Protein AF-0000000077819075 (afdb_homodimer)

InterPro domains:
  IPR006461 PLAC8 motif-containing protein [PF04749] (36-119)
  IPR006461 PLAC8 motif-containing protein [PTHR15907] (32-124)
  IPR006461 PLAC8 motif-containing protein [TIGR01571] (35-121)

Sequence (284 aa):
MSNLGGKSPASLLYFIPTRGVGTSTVTTVIRTGGDWTTGLFGICSDKSVCVCGALCSPCLECNLARNYGECLCFPLLPGSTLALRVGAREKYKIRGTLCEDWMAVHCCWPFAVCQVARELKRRATTQIYEINTAPTAKDTLVMSNLGGKSPASLLYFIPTRGVGTSTVTTVIRTGGDWTTGLFGICSDKSVCVCGALCSPCLECNLARNYGECLCFPLLPGSTLALRVGAREKYKIRGTLCEDWMAVHCCWPFAVCQVARELKRRATTQIYEINTAPTAKDTLV

Solvent-accessible surface area (backbone atoms only — not comparable to full-atom values): 16315 Å² total; per-residue (Å²): 134,83,77,77,73,75,82,73,68,44,48,37,44,50,66,74,86,67,78,75,72,88,63,72,72,74,61,56,55,48,78,28,39,48,64,69,88,55,53,60,81,44,47,74,78,40,58,67,53,36,53,45,31,72,76,36,40,70,58,45,42,23,52,41,32,40,75,73,72,43,56,59,67,48,62,78,41,89,55,33,66,44,35,51,48,38,30,53,33,32,62,36,40,32,66,83,51,72,66,58,46,49,48,38,44,73,74,38,41,63,35,38,52,38,35,50,45,52,45,54,55,52,52,56,51,54,50,52,51,50,58,65,62,61,61,70,76,61,66,72,78,102,133,83,78,76,72,75,81,72,69,46,51,37,46,51,65,73,85,68,78,76,72,89,62,72,71,74,62,58,56,48,78,29,39,48,64,71,89,55,54,61,82,46,47,75,77,41,58,68,53,35,53,44,32,72,76,36,40,71,58,45,43,22,52,38,31,41,75,73,72,45,55,58,66,48,62,78,41,89,55,33,65,46,35,50,49,40,32,51,32,32,62,37,40,33,66,83,52,72,66,57,46,50,48,39,43,74,76,37,41,64,37,37,50,39,33,49,43,52,45,54,53,51,53,55,52,54,50,53,51,51,60,64,61,60,61,71,75,61,68,71,77,104

Foldseek 3Di:
DDPPDDPDQDFDFDQDPPPDDPPLRLRLRQSAEEAQPDDLPNLVVPVVLNVCLVVPLLQLLLVLCVLLPHHSCQSVDPCSLLVSLVCLCVVRVHDDDSVVSVCCCPVPNSSSSSSSSVRSVVSVVVSVVSSVVSDDVPPVVD/DDPPDDPPQDFPFDQDPPPDDPPLRLRLRQSAEEAQPDDLPNLVVPVVLNVCLVVPLLQLLLVLCVLLPHHSCQSVDPCSLLVSLVCLCVVRVHDDDSVVSVCCCPVPNSSSSSSSSVRSVVSVVVSVVSSVVSPPPPPVVD

pLDDT: mean 75.52, std 25.72, range [24.62, 98.38]

Structure (mmCIF, N/CA/C/O backbone):
data_AF-0000000077819075-model_v1
#
loop_
_entity.id
_entity.type
_entity.pdbx_description
1 polymer 'PLAC8 like 1'
#
loop_
_atom_site.group_PDB
_atom_site.id
_atom_site.type_symbol
_atom_site.label_atom_id
_atom_site.label_alt_id
_atom_site.label_comp_id
_atom_site.label_asym_id
_atom_site.label_entity_id
_atom_site.label_seq_id
_atom_site.pdbx_PDB_ins_code
_atom_site.Cartn_x
_atom_site.Cartn_y
_atom_site.Cartn_z
_atom_site.occupancy
_atom_site.B_iso_or_equiv
_atom_site.auth_seq_id
_atom_site.auth_comp_id
_atom_site.auth_asym_id
_atom_site.auth_atom_id
_atom_site.pdbx_PDB_model_num
ATOM 1 N N . MET A 1 1 ? -15.336 2.045 35.094 1 24.62 1 MET A N 1
ATOM 2 C CA . MET A 1 1 ? -15.805 2.012 33.719 1 24.62 1 MET A CA 1
ATOM 3 C C . MET A 1 1 ? -14.93 2.881 32.812 1 24.62 1 MET A C 1
ATOM 5 O O . MET A 1 1 ? -14.961 4.109 32.906 1 24.62 1 MET A O 1
ATOM 9 N N . SER A 1 2 ? -13.648 2.412 32.531 1 29.67 2 SER A N 1
ATOM 10 C CA . SER A 1 2 ? -12.469 3.088 31.984 1 29.67 2 SER A CA 1
ATOM 11 C C . SER A 1 2 ? -12.727 3.645 30.594 1 29.67 2 SER A C 1
ATOM 13 O O . SER A 1 2 ? -13.273 2.947 29.734 1 29.67 2 SER A O 1
ATOM 15 N N . ASN A 1 3 ? -13.078 4.934 30.484 1 27.3 3 ASN A N 1
ATOM 16 C CA . ASN A 1 3 ? -13.258 5.809 29.328 1 27.3 3 ASN A CA 1
ATOM 17 C C . ASN A 1 3 ? -12.117 5.66 28.328 1 27.3 3 ASN A C 1
ATOM 19 O O . ASN A 1 3 ? -10.984 6.059 28.594 1 27.3 3 ASN A O 1
ATOM 23 N N . LEU A 1 4 ? -11.984 4.469 27.781 1 33.22 4 LEU A N 1
ATOM 24 C CA . LEU A 1 4 ? -11.008 4.234 26.719 1 33.22 4 LEU A CA 1
ATOM 25 C C . LEU A 1 4 ? -11.031 5.367 25.688 1 33.22 4 LEU A C 1
ATOM 27 O O . LEU A 1 4 ? -12.078 5.648 25.094 1 33.22 4 LEU A O 1
ATOM 31 N N . GLY A 1 5 ? -10.312 6.48 25.969 1 32.97 5 GLY A N 1
ATOM 32 C CA . GLY A 1 5 ? -10.031 7.715 25.25 1 32.97 5 GLY A CA 1
ATOM 33 C C . GLY A 1 5 ? -9.922 7.527 23.75 1 32.97 5 GLY A C 1
ATOM 34 O O . GLY A 1 5 ? -9.336 6.551 23.281 1 32.97 5 GLY A O 1
ATOM 35 N N . GLY A 1 6 ? -10.938 7.914 23.047 1 34.34 6 GLY A N 1
ATOM 36 C CA . GLY A 1 6 ? -11.07 8.023 21.609 1 34.34 6 GLY A CA 1
ATOM 37 C C . GLY A 1 6 ? -9.867 8.672 20.938 1 34.34 6 GLY A C 1
ATOM 38 O O . GLY A 1 6 ? -9.453 9.766 21.328 1 34.34 6 GLY A O 1
ATOM 39 N N . LYS A 1 7 ? -8.828 7.91 20.594 1 39.31 7 LYS A N 1
ATOM 40 C CA . LYS A 1 7 ? -7.703 8.43 19.828 1 39.31 7 LYS A CA 1
ATOM 41 C C . LYS A 1 7 ? -8.18 9.359 18.719 1 39.31 7 LYS A C 1
ATOM 43 O O . LYS A 1 7 ? -9.031 8.984 17.906 1 39.31 7 LYS A O 1
ATOM 48 N N . SER A 1 8 ? -8.172 10.68 18.922 1 35.78 8 SER A N 1
ATOM 49 C CA . SER A 1 8 ? -8.453 11.781 18 1 35.78 8 SER A CA 1
ATOM 50 C C . SER A 1 8 ? -7.691 11.609 16.688 1 35.78 8 SER A C 1
ATOM 52 O O . SER A 1 8 ? -6.555 11.141 16.688 1 35.78 8 SER A O 1
ATOM 54 N N . PRO A 1 9 ? -8.406 11.633 15.547 1 40.69 9 PRO A N 1
ATOM 55 C CA . PRO A 1 9 ? -7.84 11.57 14.195 1 40.69 9 PRO A CA 1
ATOM 56 C C . PRO A 1 9 ? -6.781 12.641 13.953 1 40.69 9 PRO A C 1
ATOM 58 O O . PRO A 1 9 ? -6.918 13.773 14.43 1 40.69 9 PRO A O 1
ATOM 61 N N . ALA A 1 10 ? -5.566 12.289 13.844 1 42 10 ALA A N 1
ATOM 62 C CA . ALA A 1 10 ? -4.512 13.234 13.477 1 42 10 ALA A CA 1
ATOM 63 C C . ALA A 1 10 ? -4.738 13.789 12.07 1 42 10 ALA A C 1
ATOM 65 O O . ALA A 1 10 ? -5.047 13.039 11.141 1 42 10 ALA A O 1
ATOM 66 N N . SER A 1 11 ? -5.199 15.125 11.914 1 41.44 11 SER A N 1
ATOM 67 C CA . SER A 1 11 ? -5.324 15.859 10.664 1 41.44 11 SER A CA 1
ATOM 68 C C . SER A 1 11 ? -3.955 16.156 10.055 1 41.44 11 SER A C 1
ATOM 70 O O . SER A 1 11 ? -3.051 16.625 10.742 1 41.44 11 SER A O 1
ATOM 72 N N . LEU A 1 12 ? -3.49 15.453 9.141 1 44.91 12 LEU A N 1
ATOM 73 C CA . LEU A 1 12 ? -2.273 15.773 8.398 1 44.91 12 LEU A CA 1
ATOM 74 C C . LEU A 1 12 ? -2.473 17 7.523 1 44.91 12 LEU A C 1
ATOM 76 O O . LEU A 1 12 ? -3.373 17.031 6.68 1 44.91 12 LEU A O 1
ATOM 80 N N . LEU A 1 13 ? -2.088 18.219 7.984 1 42.22 13 LEU A N 1
ATOM 81 C CA . LEU A 1 13 ? -2.162 19.469 7.238 1 42.22 13 LEU A CA 1
ATOM 82 C C . LEU A 1 13 ? -1.035 19.562 6.215 1 42.22 13 LEU A C 1
ATOM 84 O O . LEU A 1 13 ? 0.122 19.281 6.531 1 42.22 13 LEU A O 1
ATOM 88 N N . TYR A 1 14 ? -1.324 19.328 4.949 1 42.28 14 TYR A N 1
ATOM 89 C CA . TYR A 1 14 ? -0.372 19.578 3.875 1 42.28 14 TYR A CA 1
ATOM 90 C C . TYR A 1 14 ? -0.349 21.062 3.52 1 42.28 14 TYR A C 1
ATOM 92 O O . TYR A 1 14 ? -1.401 21.688 3.346 1 42.28 14 TYR A O 1
ATOM 100 N N . PHE A 1 15 ? 0.8 21.75 3.945 1 39.19 15 PHE A N 1
ATOM 101 C CA . PHE A 1 15 ? 0.989 23.156 3.617 1 39.19 15 PHE A CA 1
ATOM 102 C C . PHE A 1 15 ? 1.617 23.312 2.238 1 39.19 15 PHE A C 1
ATOM 104 O O . PHE A 1 15 ? 2.73 22.844 2 1 39.19 15 PHE A O 1
ATOM 111 N N . ILE A 1 16 ? 0.858 23.359 1.082 1 35.75 16 ILE A N 1
ATOM 112 C CA . ILE A 1 16 ? 1.429 23.766 -0.194 1 35.75 16 ILE A CA 1
ATOM 113 C C . ILE A 1 16 ? 1.504 25.297 -0.252 1 35.75 16 ILE A C 1
ATOM 115 O O . ILE A 1 16 ? 0.477 25.969 -0.209 1 35.75 16 ILE A O 1
ATOM 119 N N . PRO A 1 17 ? 2.691 25.859 -0.124 1 36.94 17 PRO A N 1
ATOM 120 C CA . PRO A 1 17 ? 2.805 27.312 -0.251 1 36.94 17 PRO A CA 1
ATOM 121 C C . PRO A 1 17 ? 2.365 27.828 -1.622 1 36.94 17 PRO A C 1
ATOM 123 O O . PRO A 1 17 ? 2.883 27.375 -2.648 1 36.94 17 PRO A O 1
ATOM 126 N N . THR A 1 18 ? 1.017 28.062 -1.888 1 36.22 18 THR A N 1
ATOM 127 C CA . THR A 1 18 ? 0.696 28.766 -3.119 1 36.22 18 THR A CA 1
ATOM 128 C C . THR A 1 18 ? 1.228 30.203 -3.07 1 36.22 18 THR A C 1
ATOM 130 O O . THR A 1 18 ? 1.075 30.891 -2.061 1 36.22 18 THR A O 1
ATOM 133 N N . ARG A 1 19 ? 2.137 30.547 -3.869 1 35.03 19 ARG A N 1
ATOM 134 C CA . ARG A 1 19 ? 2.748 31.859 -3.965 1 35.03 19 ARG A CA 1
ATOM 135 C C . ARG A 1 19 ? 1.689 32.969 -3.926 1 35.03 19 ARG A C 1
ATOM 137 O O . ARG A 1 19 ? 1.955 34.062 -3.461 1 35.03 19 ARG A O 1
ATOM 144 N N . GLY A 1 20 ? 0.92 33.219 -5.168 1 36.5 20 GLY A N 1
ATOM 145 C CA . GLY A 1 20 ? 0.399 34.531 -5.496 1 36.5 20 GLY A CA 1
ATOM 146 C C . GLY A 1 20 ? -0.446 35.125 -4.387 1 36.5 20 GLY A C 1
ATOM 147 O O . GLY A 1 20 ? -0.473 34.625 -3.27 1 36.5 20 GLY A O 1
ATOM 148 N N . VAL A 1 21 ? -1.732 35.844 -4.832 1 38.56 21 VAL A N 1
ATOM 149 C CA . VAL A 1 21 ? -2.73 36.75 -4.258 1 38.56 21 VAL A CA 1
ATOM 150 C C . VAL A 1 21 ? -3.275 36.156 -2.963 1 38.56 21 VAL A C 1
ATOM 152 O O . VAL A 1 21 ? -3.031 34.969 -2.66 1 38.56 21 VAL A O 1
ATOM 155 N N . GLY A 1 22 ? -4.645 36.5 -2.568 1 35.47 22 GLY A N 1
ATOM 156 C CA . GLY A 1 22 ? -5.41 36.094 -1.396 1 35.47 22 GLY A CA 1
ATOM 157 C C . GLY A 1 22 ? -5.285 34.625 -1.069 1 35.47 22 GLY A C 1
ATOM 158 O O . GLY A 1 22 ? -5.719 33.781 -1.848 1 35.47 22 GLY A O 1
ATOM 159 N N . THR A 1 23 ? -4.121 34.219 -0.661 1 37.84 23 THR A N 1
ATOM 160 C CA . THR A 1 23 ? -3.611 32.875 -0.421 1 37.84 23 THR A CA 1
ATOM 161 C C . THR A 1 23 ? -4.668 32 0.258 1 37.84 23 THR A C 1
ATOM 163 O O . THR A 1 23 ? -4.891 32.125 1.466 1 37.84 23 THR A O 1
ATOM 166 N N . SER A 1 24 ? -5.973 32 -0.322 1 38.66 24 SER A N 1
ATOM 167 C CA . SER A 1 24 ? -6.891 31.062 0.295 1 38.66 24 SER A CA 1
ATOM 168 C C . SER A 1 24 ? -6.242 29.688 0.454 1 38.66 24 SER A C 1
ATOM 170 O O . SER A 1 24 ? -5.852 29.062 -0.533 1 38.66 24 SER A O 1
ATOM 172 N N . THR A 1 25 ? -5.359 29.562 1.426 1 38.31 25 THR A N 1
ATOM 173 C CA . THR A 1 25 ? -4.742 28.281 1.798 1 38.31 25 THR A CA 1
ATOM 174 C C . THR A 1 25 ? -5.777 27.172 1.836 1 38.31 25 THR A C 1
ATOM 176 O O . THR A 1 25 ? -6.781 27.266 2.547 1 38.31 25 THR A O 1
ATOM 179 N N . VAL A 1 26 ? -6.152 26.719 0.625 1 39.53 26 VAL A N 1
ATOM 180 C CA . VAL A 1 26 ? -6.984 25.531 0.633 1 39.53 26 VAL A CA 1
ATOM 181 C C . VAL A 1 26 ? -6.324 24.438 1.484 1 39.53 26 VAL A C 1
ATOM 183 O O . VAL A 1 26 ? -5.203 24.016 1.195 1 39.53 26 VAL A O 1
ATOM 186 N N . THR A 1 27 ? -6.418 24.594 2.842 1 42.09 27 THR A N 1
ATOM 187 C CA . THR A 1 27 ? -5.977 23.562 3.775 1 42.09 27 THR A CA 1
ATOM 188 C C . THR A 1 27 ? -6.738 22.266 3.549 1 42.09 27 THR A C 1
ATOM 190 O O . THR A 1 27 ? -7.953 22.203 3.74 1 42.09 27 THR A O 1
ATOM 193 N N . THR A 1 28 ? -6.34 21.625 2.457 1 43.66 28 THR A N 1
ATOM 194 C CA . THR A 1 28 ? -6.945 20.297 2.316 1 43.66 28 THR A CA 1
ATOM 195 C C . THR A 1 28 ? -6.539 19.391 3.473 1 43.66 28 THR A C 1
ATOM 197 O O . THR A 1 28 ? -5.355 19.109 3.658 1 43.66 28 THR A O 1
ATOM 200 N N . VAL A 1 29 ? -7.328 19.453 4.629 1 45.47 29 VAL A N 1
ATOM 201 C CA . VAL A 1 29 ? -7.109 18.531 5.734 1 45.47 29 VAL A CA 1
ATOM 202 C C . VAL A 1 29 ? -7.504 17.109 5.32 1 45.47 29 VAL A C 1
ATOM 204 O O . VAL A 1 29 ? -8.641 16.875 4.918 1 45.47 29 VAL A O 1
ATOM 207 N N . ILE A 1 30 ? -6.574 16.391 4.727 1 49.78 30 ILE A N 1
ATOM 208 C CA . ILE A 1 30 ? -6.922 14.984 4.547 1 49.78 30 ILE A CA 1
ATOM 209 C C . ILE A 1 30 ? -6.984 14.289 5.906 1 49.78 30 ILE A C 1
ATOM 211 O O . ILE A 1 30 ? -6.027 14.328 6.676 1 49.78 30 ILE A O 1
ATOM 215 N N . ARG A 1 31 ? -8.273 14.195 6.316 1 49.88 31 ARG A N 1
ATOM 216 C CA . ARG A 1 31 ? -8.422 13.406 7.539 1 49.88 31 ARG A CA 1
ATOM 217 C C . ARG A 1 31 ? -7.766 12.039 7.387 1 49.88 31 ARG A C 1
ATOM 219 O O . ARG A 1 31 ? -8.164 11.242 6.535 1 49.88 31 ARG A O 1
ATOM 226 N N . THR A 1 32 ? -6.48 11.898 7.582 1 62.78 32 THR A N 1
ATOM 227 C CA . THR A 1 32 ? -5.746 10.633 7.57 1 62.78 32 THR A CA 1
ATOM 228 C C . THR A 1 32 ? -5.664 10.039 8.969 1 62.78 32 THR A C 1
ATOM 230 O O . THR A 1 32 ? -5.809 10.758 9.969 1 62.78 32 THR A O 1
ATOM 233 N N . GLY A 1 33 ? -5.883 8.75 8.891 1 69.44 33 GLY A N 1
ATOM 234 C CA . GLY A 1 33 ? -5.668 8.055 10.148 1 69.44 33 GLY A CA 1
ATOM 235 C C . GLY A 1 33 ? -6.934 7.438 10.711 1 69.44 33 GLY A C 1
ATOM 236 O O . GLY A 1 33 ? -7.996 7.508 10.086 1 69.44 33 GLY A O 1
ATOM 237 N N . GLY A 1 34 ? -6.812 6.688 11.672 1 82 34 GLY A N 1
ATOM 238 C CA . GLY A 1 34 ? -7.883 5.965 12.336 1 82 34 GLY A CA 1
ATOM 239 C C . GLY A 1 34 ? -8.078 4.562 11.797 1 82 34 GLY A C 1
ATOM 240 O O . GLY A 1 34 ? -7.125 3.93 11.336 1 82 34 GLY A O 1
ATOM 241 N N . ASP A 1 35 ? -9.406 4.133 12.031 1 90.44 35 ASP A N 1
ATOM 242 C CA . ASP A 1 35 ? -9.766 2.783 11.602 1 90.44 35 ASP A CA 1
ATOM 243 C C . ASP A 1 35 ? -10.586 2.812 10.312 1 90.44 35 ASP A C 1
ATOM 245 O O . ASP A 1 35 ? -10.922 3.887 9.812 1 90.44 35 ASP A O 1
ATOM 249 N N . TRP A 1 36 ? -10.695 1.668 9.68 1 92.31 36 TRP A N 1
ATOM 250 C CA . TRP A 1 36 ? -11.648 1.548 8.578 1 92.31 36 TRP A CA 1
ATOM 251 C C . TRP A 1 36 ? -13.008 2.129 8.961 1 92.31 36 TRP A C 1
ATOM 253 O O . TRP A 1 36 ? -13.477 1.928 10.086 1 92.31 36 TRP A O 1
ATOM 263 N N . THR A 1 37 ? -13.641 2.875 8.109 1 88.25 37 THR A N 1
ATOM 264 C CA . THR A 1 37 ? -14.961 3.443 8.391 1 88.25 37 THR A CA 1
ATOM 265 C C . THR A 1 37 ? -15.984 2.338 8.609 1 88.25 37 THR A C 1
ATOM 267 O O . THR A 1 37 ? -16.922 2.506 9.398 1 88.25 37 THR A O 1
ATOM 270 N N . THR A 1 38 ? -15.836 1.299 7.863 1 89.56 38 THR A N 1
ATOM 271 C CA . THR A 1 38 ? -16.719 0.145 8.016 1 89.56 38 THR A CA 1
ATOM 272 C C . THR A 1 38 ? -15.906 -1.145 8.109 1 89.56 38 THR A C 1
ATOM 274 O O . THR A 1 38 ? -14.812 -1.24 7.543 1 89.56 38 THR A O 1
ATOM 277 N N . GLY A 1 39 ? -16.531 -2.082 8.844 1 89.5 39 GLY A N 1
ATOM 278 C CA . GLY A 1 39 ? -15.883 -3.381 8.922 1 89.5 39 GLY A CA 1
ATOM 279 C C . GLY A 1 39 ? -16.016 -4.199 7.656 1 89.5 39 GLY A C 1
ATOM 280 O O . GLY A 1 39 ? -16.688 -3.77 6.707 1 89.5 39 GLY A O 1
ATOM 281 N N . LEU A 1 40 ? -15.375 -5.391 7.586 1 89.81 40 LEU A N 1
ATOM 282 C CA . LEU A 1 40 ? -15.406 -6.293 6.441 1 89.81 40 LEU A CA 1
ATOM 283 C C . LEU A 1 40 ? -16.828 -6.766 6.16 1 89.81 40 LEU A C 1
ATOM 285 O O . LEU A 1 40 ? -17.219 -6.914 5 1 89.81 40 LEU A O 1
ATOM 289 N N . PHE A 1 41 ? -17.562 -6.879 7.234 1 88.25 41 PHE A N 1
ATOM 290 C CA . PHE A 1 41 ? -18.891 -7.465 7.086 1 88.25 41 PHE A CA 1
ATOM 291 C C . PHE A 1 41 ? -19.969 -6.395 7.188 1 88.25 41 PHE A C 1
ATOM 293 O O . PHE A 1 41 ? -21.141 -6.711 7.336 1 88.25 41 PHE A O 1
ATOM 300 N N . GLY A 1 42 ? -19.594 -5.148 7.176 1 87.56 42 GLY A N 1
ATOM 301 C CA . GLY A 1 42 ? -20.531 -4.043 7.141 1 87.56 42 GLY A CA 1
ATOM 302 C C . GLY A 1 42 ? -21.062 -3.742 5.746 1 87.56 42 GLY A C 1
ATOM 303 O O . GLY A 1 42 ? -21.109 -2.58 5.344 1 87.56 42 GLY A O 1
ATOM 304 N N . ILE A 1 43 ? -21.375 -4.738 4.918 1 81.38 43 ILE A N 1
ATOM 305 C CA . ILE A 1 43 ? -21.641 -4.641 3.484 1 81.38 43 ILE A CA 1
ATOM 306 C C . ILE A 1 43 ? -22.875 -3.787 3.242 1 81.38 43 ILE A C 1
ATOM 308 O O . ILE A 1 43 ? -22.969 -3.074 2.24 1 81.38 43 ILE A O 1
ATOM 312 N N . CYS A 1 44 ? -23.703 -3.707 4.18 1 84.19 44 CYS A N 1
ATOM 313 C CA . CYS A 1 44 ? -24.969 -3.01 3.963 1 84.19 44 CYS A CA 1
ATOM 314 C C . CYS A 1 44 ? -24.844 -1.532 4.312 1 84.19 44 CYS A C 1
ATOM 316 O O . CYS A 1 44 ? -25.797 -0.772 4.176 1 84.19 44 CYS A O 1
ATOM 318 N N . SER A 1 45 ? -23.719 -1.172 4.746 1 89.44 45 SER A N 1
ATOM 319 C CA . SER A 1 45 ? -23.516 0.234 5.086 1 89.44 45 SER A CA 1
ATOM 320 C C . SER A 1 45 ? -23.578 1.117 3.844 1 89.44 45 SER A C 1
ATOM 322 O O . SER A 1 45 ? -23.828 2.32 3.945 1 89.44 45 SER A O 1
ATOM 324 N N . ASP A 1 46 ? -23.266 0.599 2.762 1 91.75 46 ASP A N 1
ATOM 325 C CA . ASP A 1 46 ? -23.391 1.23 1.452 1 91.75 46 ASP A CA 1
ATOM 326 C C . ASP A 1 46 ? -24.109 0.305 0.469 1 91.75 46 ASP A C 1
ATOM 328 O O . ASP A 1 46 ? -23.484 -0.593 -0.106 1 91.75 46 ASP A O 1
ATOM 332 N N . LYS A 1 47 ? -25.312 0.603 0.252 1 92.06 47 LYS A N 1
ATOM 333 C CA . LYS A 1 47 ? -26.172 -0.307 -0.5 1 92.06 47 LYS A CA 1
ATOM 334 C C . LYS A 1 47 ? -25.703 -0.429 -1.948 1 92.06 47 LYS A C 1
ATOM 336 O O . LYS A 1 47 ? -25.766 -1.511 -2.537 1 92.06 47 LYS A O 1
ATOM 341 N N . SER A 1 48 ? -25.297 0.628 -2.506 1 92.12 48 SER A N 1
ATOM 342 C CA . SER A 1 48 ? -24.844 0.597 -3.895 1 92.12 48 SER A CA 1
ATOM 343 C C . SER A 1 48 ? -23.625 -0.298 -4.062 1 92.12 48 SER A C 1
ATOM 345 O O . SER A 1 48 ? -23.578 -1.131 -4.969 1 92.12 48 SER A O 1
ATOM 347 N N . VAL A 1 49 ? -22.688 -0.149 -3.125 1 93.25 49 VAL A N 1
ATOM 348 C CA . VAL A 1 49 ? -21.469 -0.953 -3.186 1 93.25 49 VAL A CA 1
ATOM 349 C C . VAL A 1 49 ? -21.812 -2.42 -2.926 1 93.25 49 VAL A C 1
ATOM 351 O O . VAL A 1 49 ? -21.25 -3.314 -3.564 1 93.25 49 VAL A O 1
ATOM 354 N N . CYS A 1 50 ? -22.719 -2.67 -2.006 1 92.12 50 CYS A N 1
ATOM 355 C CA . CYS A 1 50 ? -23.125 -4.031 -1.663 1 92.12 50 CYS A CA 1
ATOM 356 C C . CYS A 1 50 ? -23.766 -4.727 -2.859 1 92.12 50 CYS A C 1
ATOM 358 O O . CYS A 1 50 ? -23.438 -5.879 -3.156 1 92.12 50 CYS A O 1
ATOM 360 N N . VAL A 1 51 ? -24.656 -4.031 -3.502 1 94.31 51 VAL A N 1
ATOM 361 C CA . VAL A 1 51 ? -25.375 -4.613 -4.637 1 94.31 51 VAL A CA 1
ATOM 362 C C . VAL A 1 51 ? -24.391 -4.891 -5.773 1 94.31 51 VAL A C 1
ATOM 364 O O . VAL A 1 51 ? -24.391 -5.977 -6.355 1 94.31 51 VAL A O 1
ATOM 367 N N . CYS A 1 52 ? -23.578 -3.885 -6.039 1 93.5 52 CYS A N 1
ATOM 368 C CA . CYS A 1 52 ? -22.594 -4.074 -7.105 1 93.5 52 CYS A CA 1
ATOM 369 C C . CYS A 1 52 ? -21.641 -5.219 -6.773 1 93.5 52 CYS A C 1
ATOM 371 O O . CYS A 1 52 ? -21.328 -6.039 -7.633 1 93.5 52 CYS A O 1
ATOM 373 N N . GLY A 1 53 ? -21.203 -5.289 -5.539 1 94.62 53 GLY A N 1
ATOM 374 C CA . GLY A 1 53 ? -20.281 -6.34 -5.109 1 94.62 53 GLY A CA 1
ATOM 375 C C . GLY A 1 53 ? -20.922 -7.719 -5.109 1 94.62 53 GLY A C 1
ATOM 376 O O . GLY A 1 53 ? -20.281 -8.711 -5.449 1 94.62 53 GLY A O 1
ATOM 377 N N . ALA A 1 54 ? -22.172 -7.793 -4.781 1 94.38 54 ALA A N 1
ATOM 378 C CA . ALA A 1 54 ? -22.875 -9.07 -4.746 1 94.38 54 ALA A CA 1
ATOM 379 C C . ALA A 1 54 ? -23.109 -9.609 -6.156 1 94.38 54 ALA A C 1
ATOM 381 O O . ALA A 1 54 ? -23.047 -10.82 -6.387 1 94.38 54 ALA A O 1
ATOM 382 N N . LEU A 1 55 ? -23.359 -8.75 -7.02 1 95 55 LEU A N 1
ATOM 383 C CA . LEU A 1 55 ? -23.672 -9.148 -8.383 1 95 55 LEU A CA 1
ATOM 384 C C . LEU A 1 55 ? -22.406 -9.477 -9.164 1 95 55 LEU A C 1
ATOM 386 O O . LEU A 1 55 ? -22.375 -10.43 -9.945 1 95 55 LEU A O 1
ATOM 390 N N . CYS A 1 56 ? -21.312 -8.562 -8.938 1 95.94 56 CYS A N 1
ATOM 391 C CA . CYS A 1 56 ? -20.094 -8.75 -9.711 1 95.94 56 CYS A CA 1
ATOM 392 C C . CYS A 1 56 ? -18.891 -8.125 -8.992 1 95.94 56 CYS A C 1
ATOM 394 O O . CYS A 1 56 ? -18.469 -7.023 -9.336 1 95.94 56 CYS A O 1
ATOM 396 N N . SER A 1 57 ? -18.25 -8.898 -8.203 1 94.88 57 SER A N 1
ATOM 397 C CA . SER A 1 57 ? -17.109 -8.414 -7.422 1 94.88 57 SER A CA 1
ATOM 398 C C . SER A 1 57 ? -15.938 -8.039 -8.32 1 94.88 57 SER A C 1
ATOM 400 O O . SER A 1 57 ? -15.266 -7.031 -8.086 1 94.88 57 SER A O 1
ATOM 402 N N . PRO A 1 58 ? -15.727 -8.844 -9.406 1 95.75 58 PRO A N 1
ATOM 403 C CA . PRO A 1 58 ? -14.617 -8.453 -10.281 1 95.75 58 PRO A CA 1
ATOM 404 C C . PRO A 1 58 ? -14.859 -7.109 -10.969 1 95.75 58 PRO A C 1
ATOM 406 O O . PRO A 1 58 ? -13.914 -6.328 -11.148 1 95.75 58 PRO A O 1
ATOM 409 N N . CYS A 1 59 ? -16.047 -6.844 -11.281 1 95.31 59 CYS A N 1
ATOM 410 C CA . CYS A 1 59 ? -16.359 -5.551 -11.883 1 95.31 59 CYS A CA 1
ATOM 411 C C . CYS A 1 59 ? -16.203 -4.43 -10.859 1 95.31 59 CYS A C 1
ATOM 413 O O . CYS A 1 59 ? -15.703 -3.352 -11.195 1 95.31 59 CYS A O 1
ATOM 415 N N . LEU A 1 60 ? -16.641 -4.625 -9.742 1 96.12 60 LEU A N 1
ATOM 416 C CA . LEU A 1 60 ? -16.469 -3.635 -8.688 1 96.12 60 LEU A CA 1
ATOM 417 C C . LEU A 1 60 ? -14.984 -3.34 -8.461 1 96.12 60 LEU A C 1
ATOM 419 O O . LEU A 1 60 ? -14.602 -2.186 -8.258 1 96.12 60 LEU A O 1
ATOM 423 N N . GLU A 1 61 ? -14.195 -4.363 -8.523 1 97.25 61 GLU A N 1
ATOM 424 C CA . GLU A 1 61 ? -12.758 -4.199 -8.32 1 97.25 61 GLU A CA 1
ATOM 425 C C . GLU A 1 61 ? -12.141 -3.336 -9.414 1 97.25 61 GLU A C 1
ATOM 427 O O . GLU A 1 61 ? -11.227 -2.553 -9.156 1 97.25 61 GLU A O 1
ATOM 432 N N . CYS A 1 62 ? -12.609 -3.574 -10.617 1 97.19 62 CYS A N 1
ATOM 433 C CA . CYS A 1 62 ? -12.133 -2.732 -11.711 1 97.19 62 CYS A CA 1
ATOM 434 C C . CYS A 1 62 ? -12.492 -1.271 -11.469 1 97.19 62 CYS A C 1
ATOM 436 O O . CYS A 1 62 ? -11.672 -0.381 -11.695 1 97.19 62 CYS A O 1
ATOM 438 N N . ASN A 1 63 ? -13.656 -1.008 -11.086 1 95.25 63 ASN A N 1
ATOM 439 C CA . ASN A 1 63 ? -14.07 0.347 -10.734 1 95.25 63 ASN A CA 1
ATOM 440 C C . ASN A 1 63 ? -13.25 0.897 -9.57 1 95.25 63 ASN A C 1
ATOM 442 O O . ASN A 1 63 ? -12.906 2.08 -9.547 1 95.25 63 ASN A O 1
ATOM 446 N N . LEU A 1 64 ? -12.953 0.096 -8.617 1 95.5 64 LEU A N 1
ATOM 447 C CA . LEU A 1 64 ? -12.125 0.431 -7.469 1 95.5 64 LEU A CA 1
ATOM 448 C C . LEU A 1 64 ? -10.734 0.884 -7.91 1 95.5 64 LEU A C 1
ATOM 450 O O . LEU A 1 64 ? -10.211 1.877 -7.402 1 95.5 64 LEU A O 1
ATOM 454 N N . ALA A 1 65 ? -10.18 0.105 -8.836 1 97.12 65 ALA A N 1
ATOM 455 C CA . ALA A 1 65 ? -8.859 0.45 -9.359 1 97.12 65 ALA A CA 1
ATOM 456 C C . ALA A 1 65 ? -8.875 1.823 -10.023 1 97.12 65 ALA A C 1
ATOM 458 O O . ALA A 1 65 ? -7.969 2.631 -9.812 1 97.12 65 ALA A O 1
ATOM 459 N N . ARG A 1 66 ? -9.922 2.043 -10.766 1 95.12 66 ARG A N 1
ATOM 460 C CA . ARG A 1 66 ? -10.078 3.338 -11.422 1 95.12 66 ARG A CA 1
ATOM 461 C C . ARG A 1 66 ? -10.203 4.461 -10.398 1 95.12 66 ARG A C 1
ATOM 463 O O . ARG A 1 66 ? -9.547 5.5 -10.523 1 95.12 66 ARG A O 1
ATOM 470 N N . ASN A 1 67 ? -11.023 4.297 -9.398 1 93.69 67 ASN A N 1
ATOM 471 C CA . ASN A 1 67 ? -11.219 5.289 -8.352 1 93.69 67 ASN A CA 1
ATOM 472 C C . ASN A 1 67 ? -9.922 5.535 -7.574 1 93.69 67 ASN A C 1
ATOM 474 O O . ASN A 1 67 ? -9.695 6.641 -7.078 1 93.69 67 ASN A O 1
ATOM 478 N N . TYR A 1 68 ? -9.078 4.512 -7.445 1 94.88 68 TYR A N 1
ATOM 479 C CA . TYR A 1 68 ? -7.797 4.641 -6.766 1 94.88 68 TYR A CA 1
ATOM 480 C C . TYR A 1 68 ? -6.809 5.441 -7.605 1 94.88 68 TYR A C 1
ATOM 482 O O . TYR A 1 68 ? -5.836 5.988 -7.082 1 94.88 68 TYR A O 1
ATOM 490 N N . GLY A 1 69 ? -7.059 5.52 -8.891 1 94.5 69 GLY A N 1
ATOM 491 C CA . GLY A 1 69 ? -6.164 6.234 -9.789 1 94.5 69 GLY A CA 1
ATOM 492 C C . GLY A 1 69 ? -5.332 5.312 -10.656 1 94.5 69 GLY A C 1
ATOM 493 O O . GLY A 1 69 ? -4.316 5.727 -11.219 1 94.5 69 GLY A O 1
ATOM 494 N N . GLU A 1 70 ? -5.742 4.035 -10.742 1 96.19 70 GLU A N 1
ATOM 495 C CA . GLU A 1 70 ? -5.031 3.051 -11.547 1 96.19 70 GLU A CA 1
ATOM 496 C C . GLU A 1 70 ? -5.828 2.674 -12.789 1 96.19 70 GLU A C 1
ATOM 498 O O . GLU A 1 70 ? -6.984 3.082 -12.945 1 96.19 70 GLU A O 1
ATOM 503 N N . CYS A 1 71 ? -5.141 1.961 -13.664 1 93.94 71 CYS A N 1
ATOM 504 C CA . CYS A 1 71 ? -5.824 1.515 -14.875 1 93.94 71 CYS A CA 1
ATOM 505 C C . CYS A 1 71 ? -6.906 0.493 -14.539 1 93.94 71 CYS A C 1
ATOM 507 O O . CYS A 1 71 ? -6.754 -0.304 -13.617 1 93.94 71 CYS A O 1
ATOM 509 N N . LEU A 1 72 ? -7.957 0.443 -15.43 1 94.31 72 LEU A N 1
ATOM 510 C CA . LEU A 1 72 ? -9.102 -0.445 -15.258 1 94.31 72 LEU A CA 1
ATOM 511 C C . LEU A 1 72 ? -8.672 -1.906 -15.336 1 94.31 72 LEU A C 1
ATOM 513 O O . LEU A 1 72 ? -9.273 -2.771 -14.695 1 94.31 72 LEU A O 1
ATOM 517 N N . CYS A 1 73 ? -7.578 -2.18 -15.969 1 95.62 73 CYS A N 1
ATOM 518 C CA . CYS A 1 73 ? -7.137 -3.551 -16.203 1 95.62 73 CYS A CA 1
ATOM 519 C C . CYS A 1 73 ? -6.184 -4.012 -15.102 1 95.62 73 CYS A C 1
ATOM 521 O O . CYS A 1 73 ? -5.781 -5.176 -15.07 1 95.62 73 CYS A O 1
ATOM 523 N N . PHE A 1 74 ? -5.922 -3.139 -14.117 1 97.5 74 PHE A N 1
ATOM 524 C CA . PHE A 1 74 ? -4.961 -3.471 -13.07 1 97.5 74 PHE A CA 1
ATOM 525 C C . PHE A 1 74 ? -5.398 -4.711 -12.305 1 97.5 74 PHE A C 1
ATOM 527 O O . PHE A 1 74 ? -4.59 -5.602 -12.039 1 97.5 74 PHE A O 1
ATOM 534 N N . PRO A 1 75 ? -6.703 -4.875 -12.055 1 97.56 75 PRO A N 1
ATOM 535 C CA . PRO A 1 75 ? -7.137 -6.004 -11.234 1 97.56 75 PRO A CA 1
ATOM 536 C C . PRO A 1 75 ? -6.969 -7.352 -11.93 1 97.56 75 PRO A C 1
ATOM 538 O O . PRO A 1 75 ? -7.117 -8.398 -11.305 1 97.56 75 PRO A O 1
ATOM 541 N N . LEU A 1 76 ? -6.594 -7.359 -13.188 1 95.94 76 LEU A N 1
ATOM 542 C CA . LEU A 1 76 ? -6.352 -8.602 -13.914 1 95.94 76 LEU A CA 1
ATOM 543 C C . LEU A 1 76 ? -4.965 -9.148 -13.602 1 95.94 76 LEU A C 1
ATOM 545 O O . LEU A 1 76 ? -4.656 -10.297 -13.93 1 95.94 76 LEU A O 1
ATOM 549 N N . LEU A 1 77 ? -4.121 -8.438 -12.883 1 96.38 77 LEU A N 1
ATOM 550 C CA . LEU A 1 77 ? -2.781 -8.875 -12.508 1 96.38 77 LEU A CA 1
ATOM 551 C C . LEU A 1 77 ? -2.803 -9.594 -11.156 1 96.38 77 LEU A C 1
ATOM 553 O O . LEU A 1 77 ? -3.535 -9.195 -10.25 1 96.38 77 LEU A O 1
ATOM 557 N N . PRO A 1 78 ? -1.969 -10.586 -11.031 1 96 78 PRO A N 1
ATOM 558 C CA . PRO A 1 78 ? -1.938 -11.312 -9.758 1 96 78 PRO A CA 1
ATOM 559 C C . PRO A 1 78 ? -1.504 -10.43 -8.586 1 96 78 PRO A C 1
ATOM 561 O O . PRO A 1 78 ? -0.554 -9.648 -8.719 1 96 78 PRO A O 1
ATOM 564 N N . GLY A 1 79 ? -2.209 -10.492 -7.477 1 96.75 79 GLY A N 1
ATOM 565 C CA . GLY A 1 79 ? -1.847 -9.75 -6.277 1 96.75 79 GLY A CA 1
ATOM 566 C C . GLY A 1 79 ? -2.334 -8.32 -6.289 1 96.75 79 GLY A C 1
ATOM 567 O O . GLY A 1 79 ? -2.068 -7.559 -5.352 1 96.75 79 GLY A O 1
ATOM 568 N N . SER A 1 80 ? -3.08 -7.898 -7.301 1 96.88 80 SER A N 1
ATOM 569 C CA . SER A 1 80 ? -3.51 -6.516 -7.457 1 96.88 80 SER A CA 1
ATOM 570 C C . SER A 1 80 ? -4.473 -6.105 -6.352 1 96.88 80 SER A C 1
ATOM 572 O O . SER A 1 80 ? -4.441 -4.965 -5.883 1 96.88 80 SER A O 1
ATOM 574 N N . THR A 1 81 ? -5.34 -7.062 -5.941 1 97.69 81 THR A N 1
ATOM 575 C CA . THR A 1 81 ? -6.293 -6.738 -4.887 1 97.69 81 THR A CA 1
ATOM 576 C C . THR A 1 81 ? -5.566 -6.379 -3.594 1 97.69 81 THR A C 1
ATOM 578 O O . THR A 1 81 ? -5.914 -5.398 -2.932 1 97.69 81 THR A O 1
ATOM 581 N N . LEU A 1 82 ? -4.574 -7.184 -3.266 1 98.38 82 LEU A N 1
ATOM 582 C CA . LEU A 1 82 ? -3.783 -6.926 -2.066 1 98.38 82 LEU A CA 1
ATOM 583 C C . LEU A 1 82 ? -3.07 -5.582 -2.166 1 98.38 82 LEU A C 1
ATOM 585 O O . LEU A 1 82 ? -3.033 -4.82 -1.195 1 98.38 82 LEU A O 1
ATOM 589 N N . ALA A 1 83 ? -2.557 -5.293 -3.354 1 98.31 83 ALA A N 1
ATOM 590 C CA . ALA A 1 83 ? -1.888 -4.016 -3.578 1 98.31 83 ALA A CA 1
ATOM 591 C C . ALA A 1 83 ? -2.852 -2.85 -3.381 1 98.31 83 ALA A C 1
ATOM 593 O O . ALA A 1 83 ? -2.5 -1.842 -2.762 1 98.31 83 ALA A O 1
ATOM 594 N N . LEU A 1 84 ? -4.027 -2.986 -3.889 1 97.88 84 LEU A N 1
ATOM 595 C CA . LEU A 1 84 ? -5.031 -1.937 -3.771 1 97.88 84 LEU A CA 1
ATOM 596 C C . LEU A 1 84 ? -5.43 -1.727 -2.316 1 97.88 84 LEU A C 1
ATOM 598 O O . LEU A 1 84 ? -5.574 -0.587 -1.865 1 97.88 84 LEU A O 1
ATOM 602 N N . ARG A 1 85 ? -5.598 -2.789 -1.562 1 98.25 85 ARG A N 1
ATOM 603 C CA . ARG A 1 85 ? -6.012 -2.689 -0.166 1 98.25 85 ARG A CA 1
ATOM 604 C C . ARG A 1 85 ? -4.914 -2.064 0.688 1 98.25 85 ARG A C 1
ATOM 606 O O . ARG A 1 85 ? -5.176 -1.152 1.474 1 98.25 85 ARG A O 1
ATOM 613 N N . VAL A 1 86 ? -3.74 -2.561 0.543 1 98 86 VAL A N 1
ATOM 614 C CA . VAL A 1 86 ? -2.605 -2.016 1.283 1 98 86 VAL A CA 1
ATOM 615 C C . VAL A 1 86 ? -2.402 -0.55 0.91 1 98 86 VAL A C 1
ATOM 617 O O . VAL A 1 86 ? -2.168 0.292 1.781 1 98 86 VAL A O 1
ATOM 620 N N . GLY A 1 87 ? -2.498 -0.317 -0.444 1 96.88 87 GLY A N 1
ATOM 621 C CA . GLY A 1 87 ? -2.357 1.052 -0.913 1 96.88 87 GLY A CA 1
ATOM 622 C C . GLY A 1 87 ? -3.371 2 -0.299 1 96.88 87 GLY A C 1
ATOM 623 O O . GLY A 1 87 ? -3.014 3.086 0.16 1 96.88 87 GLY A O 1
ATOM 624 N N . ALA A 1 88 ? -4.559 1.644 -0.274 1 95.88 88 ALA A N 1
ATOM 625 C CA . ALA A 1 88 ? -5.621 2.477 0.285 1 95.88 88 ALA A CA 1
ATOM 626 C C . ALA A 1 88 ? -5.438 2.668 1.787 1 95.88 88 ALA A C 1
ATOM 628 O O . ALA A 1 88 ? -5.609 3.773 2.305 1 95.88 88 ALA A O 1
ATOM 629 N N . ARG A 1 89 ? -5.082 1.601 2.484 1 95.62 89 ARG A N 1
ATOM 630 C CA . ARG A 1 89 ? -4.902 1.661 3.93 1 95.62 89 ARG A CA 1
ATOM 631 C C . ARG A 1 89 ? -3.785 2.631 4.301 1 95.62 89 ARG A C 1
ATOM 633 O O . ARG A 1 89 ? -3.947 3.457 5.203 1 95.62 89 ARG A O 1
ATOM 640 N N . GLU A 1 90 ? -2.693 2.555 3.635 1 93.56 90 GLU A N 1
ATOM 641 C CA . GLU A 1 90 ? -1.565 3.43 3.936 1 93.56 90 GLU A CA 1
ATOM 642 C C . GLU A 1 90 ? -1.806 4.84 3.406 1 93.56 90 GLU A C 1
ATOM 644 O O . GLU A 1 90 ? -1.39 5.82 4.027 1 93.56 90 GLU A O 1
ATOM 649 N N . LYS A 1 91 ? -2.469 4.887 2.236 1 89.69 91 LYS A N 1
ATOM 650 C CA . LYS A 1 91 ? -2.783 6.188 1.648 1 89.69 91 LYS A CA 1
ATOM 651 C C . LYS A 1 91 ? -3.561 7.062 2.629 1 89.69 91 LYS A C 1
ATOM 653 O O . LYS A 1 91 ? -3.291 8.258 2.748 1 89.69 91 LYS A O 1
ATOM 658 N N . TYR A 1 92 ? -4.379 6.453 3.346 1 88.69 92 TYR A N 1
ATOM 659 C CA . TYR A 1 92 ? -5.234 7.207 4.258 1 88.69 92 TYR A CA 1
ATOM 660 C C . TYR A 1 92 ? -4.836 6.961 5.707 1 88.69 92 TYR A C 1
ATOM 662 O O . TYR A 1 92 ? -5.57 7.32 6.629 1 88.69 92 TYR A O 1
ATOM 670 N N . LYS A 1 93 ? -3.727 6.258 5.902 1 89.19 93 LYS A N 1
ATOM 671 C CA . LYS A 1 93 ? -3.123 6.008 7.207 1 89.19 93 LYS A CA 1
ATOM 672 C C . LYS A 1 93 ? -4.094 5.281 8.133 1 89.19 93 LYS A C 1
ATOM 674 O O . LYS A 1 93 ? -4.254 5.66 9.297 1 89.19 93 LYS A O 1
ATOM 679 N N . ILE A 1 94 ? -4.73 4.398 7.551 1 91.75 94 ILE A N 1
ATOM 680 C CA . ILE A 1 94 ? -5.609 3.527 8.328 1 91.75 94 ILE A CA 1
ATOM 681 C C . ILE A 1 94 ? -4.773 2.518 9.109 1 91.75 94 ILE A C 1
ATOM 683 O O . ILE A 1 94 ? -3.818 1.945 8.578 1 91.75 94 ILE A O 1
ATOM 687 N N . ARG A 1 95 ? -5.168 2.406 10.359 1 91.88 95 ARG A N 1
ATOM 688 C CA . ARG A 1 95 ? -4.406 1.497 11.211 1 91.88 95 ARG A CA 1
ATOM 689 C C . ARG A 1 95 ? -4.555 0.054 10.742 1 91.88 95 ARG A C 1
ATOM 691 O O . ARG A 1 95 ? -5.625 -0.344 10.273 1 91.88 95 ARG A O 1
ATOM 698 N N . GLY A 1 96 ? -3.414 -0.702 10.867 1 93.75 96 GLY A N 1
ATOM 699 C CA . GLY A 1 96 ? -3.43 -2.113 10.523 1 93.75 96 GLY A CA 1
ATOM 700 C C . GLY A 1 96 ? -2.064 -2.648 10.133 1 93.75 96 GLY A C 1
ATOM 701 O O . GLY A 1 96 ? -1.067 -1.926 10.195 1 93.75 96 GLY A O 1
ATOM 702 N N . THR A 1 97 ? -2.117 -4 9.805 1 96 97 THR A N 1
ATOM 703 C CA . THR A 1 97 ? -0.88 -4.656 9.391 1 96 97 THR A CA 1
ATOM 704 C C . THR A 1 97 ? -1.031 -5.285 8.016 1 96 97 THR A C 1
ATOM 706 O O . THR A 1 97 ? -2.15 -5.535 7.559 1 96 97 THR A O 1
ATOM 709 N N . LEU A 1 98 ? 0.125 -5.484 7.352 1 97.69 98 LEU A N 1
ATOM 710 C CA . LEU A 1 98 ? 0.117 -6.137 6.047 1 97.69 98 LEU A CA 1
ATOM 711 C C . LEU A 1 98 ? -0.462 -7.543 6.145 1 97.69 98 LEU A C 1
ATOM 713 O O . LEU A 1 98 ? -1.165 -7.996 5.238 1 97.69 98 LEU A O 1
ATOM 717 N N . CYS A 1 99 ? -0.159 -8.211 7.238 1 96.5 99 CYS A N 1
ATOM 718 C CA . CYS A 1 99 ? -0.66 -9.562 7.434 1 96.5 99 CYS A CA 1
ATOM 719 C C . CYS A 1 99 ? -2.184 -9.578 7.496 1 96.5 99 CYS A C 1
ATOM 721 O O . CYS A 1 99 ? -2.824 -10.469 6.941 1 96.5 99 CYS A O 1
ATOM 723 N N . GLU A 1 100 ? -2.76 -8.617 8.211 1 96.75 100 GLU A N 1
ATOM 724 C CA . GLU A 1 100 ? -4.215 -8.492 8.266 1 96.75 100 GLU A CA 1
ATOM 725 C C . GLU A 1 100 ? -4.797 -8.234 6.875 1 96.75 100 GLU A C 1
ATOM 727 O O . GLU A 1 100 ? -5.836 -8.797 6.52 1 96.75 100 GLU A O 1
ATOM 732 N N . ASP A 1 101 ? -4.133 -7.375 6.156 1 97.94 101 ASP A N 1
ATOM 733 C CA . ASP A 1 101 ? -4.574 -7.121 4.789 1 97.94 101 ASP A CA 1
ATOM 734 C C . ASP A 1 101 ? -4.52 -8.391 3.947 1 97.94 101 ASP A C 1
ATOM 736 O O . ASP A 1 101 ? -5.43 -8.664 3.156 1 97.94 101 ASP A O 1
ATOM 740 N N . TRP A 1 102 ? -3.453 -9.133 4.102 1 98.06 102 TRP A N 1
ATOM 741 C CA . TRP A 1 102 ? -3.285 -10.375 3.355 1 98.06 102 TRP A CA 1
ATOM 742 C C . TRP A 1 102 ? -4.398 -11.359 3.682 1 98.06 102 TRP A C 1
ATOM 744 O O . TRP A 1 102 ? -4.98 -11.977 2.783 1 98.06 102 TRP A O 1
ATOM 754 N N . MET A 1 103 ? -4.699 -11.477 4.918 1 97.44 103 MET A N 1
ATOM 755 C CA . MET A 1 103 ? -5.75 -12.398 5.34 1 97.44 103 MET A CA 1
ATOM 756 C C . MET A 1 103 ? -7.105 -11.961 4.793 1 97.44 103 MET A C 1
ATOM 758 O O . MET A 1 103 ? -7.883 -12.789 4.316 1 97.44 103 MET A O 1
ATOM 762 N N . ALA A 1 104 ? -7.414 -10.633 4.895 1 97.25 104 ALA A N 1
ATOM 763 C CA . ALA A 1 104 ? -8.68 -10.109 4.398 1 97.25 104 ALA A CA 1
ATOM 764 C C . ALA A 1 104 ? -8.867 -10.438 2.918 1 97.25 104 ALA A C 1
ATOM 766 O O . ALA A 1 104 ? -9.938 -10.883 2.504 1 97.25 104 ALA A O 1
ATOM 767 N N . VAL A 1 105 ? -7.832 -10.289 2.146 1 97.75 105 VAL A N 1
ATOM 768 C CA . VAL A 1 105 ? -7.914 -10.422 0.696 1 97.75 105 VAL A CA 1
ATOM 769 C C . VAL A 1 105 ? -7.98 -11.898 0.314 1 97.75 105 VAL A C 1
ATOM 771 O O . VAL A 1 105 ? -8.703 -12.273 -0.611 1 97.75 105 VAL A O 1
ATOM 774 N N . HIS A 1 106 ? -7.293 -12.797 1.023 1 97.38 106 HIS A N 1
ATOM 775 C CA . HIS A 1 106 ? -7.199 -14.188 0.594 1 97.38 106 HIS A CA 1
ATOM 776 C C . HIS A 1 106 ? -8.297 -15.039 1.233 1 97.38 106 HIS A C 1
ATOM 778 O O . HIS A 1 106 ? -8.695 -16.062 0.677 1 97.38 106 HIS A O 1
ATOM 784 N N . CYS A 1 107 ? -8.859 -14.625 2.342 1 96.69 107 CYS A N 1
ATOM 785 C CA . CYS A 1 107 ? -9.883 -15.414 3.021 1 96.69 107 CYS A CA 1
ATOM 786 C C . CYS A 1 107 ? -11.273 -14.859 2.75 1 96.69 107 CYS A C 1
ATOM 788 O O . CYS A 1 107 ? -12.266 -15.578 2.869 1 96.69 107 CYS A O 1
ATOM 790 N N . CYS A 1 108 ? -11.43 -13.602 2.484 1 95.81 108 CYS A N 1
ATOM 791 C CA . CYS A 1 108 ? -12.727 -12.961 2.287 1 95.81 108 CYS A CA 1
ATOM 792 C C . CYS A 1 108 ? -12.656 -11.93 1.165 1 95.81 108 CYS A C 1
ATOM 794 O O . CYS A 1 108 ? -13.07 -10.781 1.3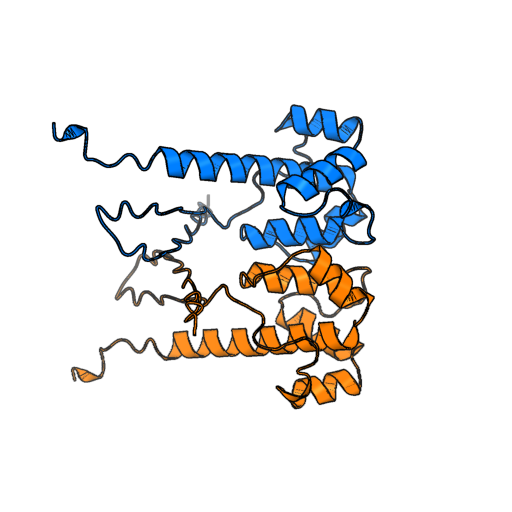43 1 95.81 108 CYS A O 1
ATOM 796 N N . TRP A 1 109 ? -12.32 -12.367 -0.013 1 96 109 TRP A N 1
ATOM 797 C CA . TRP A 1 109 ? -11.977 -11.484 -1.122 1 96 109 TRP A CA 1
ATOM 798 C C . TRP A 1 109 ? -13.141 -10.57 -1.482 1 96 109 TRP A C 1
ATOM 800 O O . TRP A 1 109 ? -13 -9.352 -1.507 1 96 109 TRP A O 1
ATOM 810 N N . PRO A 1 110 ? -14.438 -11.078 -1.69 1 95.31 110 PRO A N 1
ATOM 811 C CA . PRO A 1 110 ? -15.516 -10.164 -2.094 1 95.31 110 PRO A CA 1
ATOM 812 C C . PRO A 1 110 ? -15.828 -9.125 -1.025 1 95.31 110 PRO A C 1
ATOM 814 O O . PRO A 1 110 ? -16.141 -7.977 -1.353 1 95.31 110 PRO A O 1
ATOM 817 N N . PHE A 1 111 ? -15.656 -9.477 0.187 1 95.94 111 PHE A N 1
ATOM 818 C CA . PHE A 1 111 ? -15.938 -8.547 1.275 1 95.94 111 PHE A CA 1
ATOM 819 C C . PHE A 1 111 ? -14.82 -7.516 1.399 1 95.94 111 PHE A C 1
ATOM 821 O O . PHE A 1 111 ? -15.078 -6.348 1.704 1 95.94 111 PHE A O 1
ATOM 828 N N . ALA A 1 112 ? -13.609 -8.008 1.187 1 96.69 112 ALA A N 1
ATOM 829 C CA . ALA A 1 112 ? -12.469 -7.094 1.232 1 96.69 112 ALA A CA 1
ATOM 830 C C . ALA A 1 112 ? -12.57 -6.035 0.14 1 96.69 112 ALA A C 1
ATOM 832 O O . ALA A 1 112 ? -12.32 -4.852 0.389 1 96.69 112 ALA A O 1
ATOM 833 N N . VAL A 1 113 ? -12.969 -6.465 -1.028 1 96.69 113 VAL A N 1
ATOM 834 C CA . VAL A 1 113 ? -13.102 -5.543 -2.15 1 96.69 113 VAL A CA 1
ATOM 835 C C . VAL A 1 113 ? -14.195 -4.516 -1.85 1 96.69 113 VAL A C 1
ATOM 837 O O . VAL A 1 113 ? -14.008 -3.316 -2.062 1 96.69 113 VAL A O 1
ATOM 840 N N . CYS A 1 114 ? -15.297 -4.941 -1.305 1 95.81 114 CYS A N 1
ATOM 841 C CA . CYS A 1 114 ? -16.391 -4.039 -0.963 1 95.81 114 CYS A CA 1
ATOM 842 C C . CYS A 1 114 ? -15.969 -3.053 0.118 1 95.81 114 CYS A C 1
ATOM 844 O O . CYS A 1 114 ? -16.344 -1.883 0.08 1 95.81 114 CYS A O 1
ATOM 846 N N . GLN A 1 115 ? -15.227 -3.512 1.07 1 95.75 115 GLN A N 1
ATOM 847 C CA . GLN A 1 115 ? -14.773 -2.637 2.146 1 95.75 115 GLN A CA 1
ATOM 848 C C . GLN A 1 115 ? -13.898 -1.511 1.606 1 95.75 115 GLN A C 1
ATOM 850 O O . GLN A 1 115 ? -14.07 -0.348 1.978 1 95.75 115 GLN A O 1
ATOM 855 N N . VAL A 1 116 ? -12.977 -1.897 0.794 1 96.56 116 VAL A N 1
ATOM 856 C CA . VAL A 1 116 ? -12.07 -0.896 0.237 1 96.56 116 VAL A CA 1
ATOM 857 C C . VAL A 1 116 ? -12.859 0.088 -0.625 1 96.56 116 VAL A C 1
ATOM 859 O O . VAL A 1 116 ? -12.609 1.295 -0.584 1 96.56 116 VAL A O 1
ATOM 862 N N . ALA A 1 117 ? -13.797 -0.413 -1.426 1 95.81 117 ALA A N 1
ATOM 863 C CA . ALA A 1 117 ? -14.625 0.444 -2.273 1 95.81 117 ALA A CA 1
ATOM 864 C C . ALA A 1 117 ? -15.414 1.447 -1.437 1 95.81 117 ALA A C 1
ATOM 866 O O . ALA A 1 117 ? -15.492 2.629 -1.783 1 95.81 117 ALA A O 1
ATOM 867 N N . ARG A 1 118 ? -15.984 0.973 -0.364 1 94.31 118 ARG A N 1
ATOM 868 C CA . ARG A 1 118 ? -16.734 1.86 0.523 1 94.31 118 ARG A CA 1
ATOM 869 C C . ARG A 1 118 ? -15.812 2.918 1.133 1 94.31 118 ARG A C 1
ATOM 871 O O . ARG A 1 118 ? -16.203 4.086 1.243 1 94.31 118 ARG A O 1
ATOM 878 N N . GLU A 1 119 ? -14.648 2.486 1.549 1 93.25 119 GLU A N 1
ATOM 879 C CA . GLU A 1 119 ? -13.688 3.406 2.158 1 93.25 119 GLU A CA 1
ATOM 880 C C . GLU A 1 119 ? -13.305 4.52 1.188 1 93.25 119 GLU A C 1
ATOM 882 O O . GLU A 1 119 ? -13.32 5.699 1.552 1 93.25 119 GLU A O 1
ATOM 887 N N . LEU A 1 120 ? -12.945 4.176 -0.047 1 91.44 120 LEU A N 1
ATOM 888 C CA . LEU A 1 120 ? -12.531 5.164 -1.038 1 91.44 120 LEU A CA 1
ATOM 889 C C . LEU A 1 120 ? -13.656 6.137 -1.346 1 91.44 120 LEU A C 1
ATOM 891 O O . LEU A 1 120 ? -13.422 7.336 -1.517 1 91.44 120 LEU A O 1
ATOM 895 N N . LYS A 1 121 ? -14.836 5.566 -1.448 1 89.62 121 LYS A N 1
ATOM 896 C CA . LYS A 1 121 ? -16 6.406 -1.699 1 89.62 121 LYS A CA 1
ATOM 897 C C . LYS A 1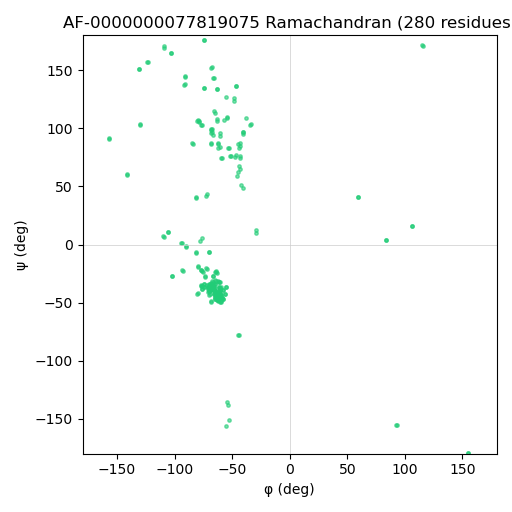 121 ? -16.219 7.406 -0.565 1 89.62 121 LYS A C 1
ATOM 899 O O . LYS A 1 121 ? -16.453 8.594 -0.811 1 89.62 121 LYS A O 1
ATOM 904 N N . ARG A 1 122 ? -16.078 6.992 0.626 1 88.25 122 ARG A N 1
ATOM 905 C CA . ARG A 1 122 ? -16.297 7.836 1.794 1 88.25 122 ARG A CA 1
ATOM 906 C C . ARG A 1 122 ? -15.195 8.875 1.935 1 88.25 122 ARG A C 1
ATOM 908 O O . ARG A 1 122 ? -15.469 10.031 2.273 1 88.25 122 ARG A O 1
ATOM 915 N N . ARG A 1 123 ? -13.961 8.484 1.685 1 85.88 123 ARG A N 1
ATOM 916 C CA . ARG A 1 123 ? -12.844 9.422 1.79 1 85.88 123 ARG A CA 1
ATOM 917 C C . ARG A 1 123 ? -12.883 10.445 0.666 1 85.88 123 ARG A C 1
ATOM 919 O O . ARG A 1 123 ? -12.492 11.602 0.859 1 85.88 123 ARG A O 1
ATOM 926 N N . ALA A 1 124 ? -13.32 10.078 -0.461 1 81.56 124 ALA A N 1
ATOM 927 C CA . ALA A 1 124 ? -13.469 11.008 -1.577 1 81.56 124 ALA A CA 1
ATOM 928 C C . ALA A 1 124 ? -14.539 12.055 -1.279 1 81.56 124 ALA A C 1
ATOM 930 O O . ALA A 1 124 ? -14.391 13.227 -1.637 1 81.56 124 ALA A O 1
ATOM 931 N N . THR A 1 125 ? -15.555 11.672 -0.632 1 77.12 125 THR A N 1
ATOM 932 C CA . THR A 1 125 ? -16.656 12.57 -0.298 1 77.12 125 THR A CA 1
ATOM 933 C C . THR A 1 125 ? -16.266 13.516 0.833 1 77.12 125 THR A C 1
ATOM 935 O O . THR A 1 125 ? -16.609 14.695 0.814 1 77.12 125 THR A O 1
ATOM 938 N N . THR A 1 126 ? -15.492 13.078 1.797 1 73.75 126 THR A N 1
ATOM 939 C CA . THR A 1 126 ? -15.055 13.914 2.91 1 73.75 126 THR A CA 1
ATOM 940 C C . THR A 1 126 ? -14.062 14.969 2.438 1 73.75 126 THR A C 1
ATOM 942 O O . THR A 1 126 ? -14.086 16.109 2.904 1 73.75 126 THR A O 1
ATOM 945 N N . GLN A 1 127 ? -13.211 14.633 1.494 1 63.09 127 GLN A N 1
ATOM 946 C CA . GLN A 1 127 ? -12.258 15.594 0.946 1 63.09 127 GLN A CA 1
ATOM 947 C C . GLN A 1 127 ? -12.969 16.703 0.171 1 63.09 127 GLN A C 1
ATOM 949 O O . GLN A 1 127 ? -12.594 17.875 0.259 1 63.09 127 GLN A O 1
ATOM 954 N N . ILE A 1 128 ? -14.078 16.391 -0.504 1 54.44 128 ILE A N 1
ATOM 955 C CA . ILE A 1 128 ? -14.859 17.359 -1.271 1 54.44 128 ILE A CA 1
ATOM 956 C C . ILE A 1 128 ? -15.578 18.312 -0.319 1 54.44 128 ILE A C 1
ATOM 958 O O . ILE A 1 128 ? -15.609 19.531 -0.553 1 54.44 128 ILE A O 1
ATOM 962 N N . TYR A 1 129 ? -16.047 17.875 0.767 1 52.41 129 TYR A N 1
ATOM 963 C CA . TYR A 1 129 ? -16.75 18.703 1.734 1 52.41 129 TYR A CA 1
ATOM 964 C C . TYR A 1 129 ? -15.805 19.688 2.398 1 52.41 129 TYR A C 1
ATOM 966 O O . TYR A 1 129 ? -16.172 20.828 2.672 1 52.41 129 TYR A O 1
ATOM 974 N N . GLU A 1 130 ? -14.648 19.391 2.611 1 51.38 130 GLU A N 1
ATOM 975 C CA . GLU A 1 130 ? -13.664 20.266 3.256 1 51.38 130 GLU A CA 1
ATOM 976 C C . GLU A 1 130 ? -13.211 21.375 2.314 1 51.38 130 GLU A C 1
ATOM 978 O O . GLU A 1 130 ? -12.961 22.5 2.752 1 51.38 130 GLU A O 1
ATOM 983 N N . ILE A 1 131 ? -13.156 21.031 1.031 1 52.34 131 ILE A N 1
ATOM 984 C CA . ILE A 1 131 ? -12.805 22.062 0.064 1 52.34 131 ILE A CA 1
ATOM 985 C C . ILE A 1 131 ? -13.938 23.078 -0.048 1 52.34 131 ILE A C 1
ATOM 987 O O . ILE A 1 131 ? -13.695 24.281 -0.117 1 52.34 131 ILE A O 1
ATOM 991 N N . ASN A 1 132 ? -15.172 22.547 -0.021 1 49.34 132 ASN A N 1
ATOM 992 C CA . ASN A 1 132 ? -16.312 23.438 -0.171 1 49.34 132 ASN A CA 1
ATOM 993 C C . ASN A 1 132 ? -16.547 24.266 1.084 1 49.34 132 ASN A C 1
ATOM 995 O O . ASN A 1 132 ? -17.141 25.344 1.018 1 49.34 132 ASN A O 1
ATOM 999 N N . THR A 1 133 ? -16.172 23.766 2.197 1 48.06 133 THR A N 1
ATOM 1000 C CA . THR A 1 133 ? -16.406 24.5 3.436 1 48.06 133 THR A CA 1
ATOM 1001 C C . THR A 1 133 ? -15.359 25.594 3.625 1 48.06 133 THR A C 1
ATOM 1003 O O . THR A 1 133 ? -15.531 26.469 4.465 1 48.06 133 THR A O 1
ATOM 1006 N N . ALA A 1 134 ? -14.312 25.531 3.01 1 45.41 134 ALA A N 1
ATOM 1007 C CA . ALA A 1 134 ? -13.391 26.656 3.127 1 45.41 134 ALA A CA 1
ATOM 1008 C C . ALA A 1 134 ? -13.914 27.875 2.377 1 45.41 134 ALA A C 1
ATOM 1010 O O . ALA A 1 134 ? -13.656 28.031 1.183 1 45.41 134 ALA A O 1
ATOM 1011 N N . PRO A 1 135 ? -15.227 28.25 2.445 1 40.19 135 PRO A N 1
ATOM 1012 C CA . PRO A 1 135 ? -15.516 29.578 1.902 1 40.19 135 PRO A CA 1
ATOM 1013 C C . PRO A 1 135 ? -14.68 30.672 2.551 1 40.19 135 PRO A C 1
ATOM 1015 O O . PRO A 1 135 ? -14.289 30.562 3.717 1 40.19 135 PRO A O 1
ATOM 1018 N N . THR A 1 136 ? -13.961 31.516 1.856 1 37.25 136 THR A N 1
ATOM 1019 C CA . THR A 1 136 ? -13.352 32.812 2.148 1 37.25 136 THR A CA 1
ATOM 1020 C C . THR A 1 136 ? -14.281 33.688 2.984 1 37.25 136 THR A C 1
ATOM 1022 O O . THR A 1 136 ? -15.43 33.906 2.6 1 37.25 136 THR A O 1
ATOM 1025 N N . ALA A 1 137 ? -14.109 33.719 4.289 1 38.56 137 ALA A N 1
ATOM 1026 C CA . ALA A 1 137 ? -14.633 34.781 5.125 1 38.56 137 ALA A CA 1
ATOM 1027 C C . ALA A 1 137 ? -14.719 36.094 4.344 1 38.56 137 ALA A C 1
ATOM 1029 O O . ALA A 1 137 ? -14.867 37.188 4.93 1 38.56 137 ALA A O 1
ATOM 1030 N N . LYS A 1 138 ? -14.57 36.25 3.121 1 38.34 138 LYS A N 1
ATOM 1031 C CA . LYS A 1 138 ? -14.898 37.594 2.654 1 38.34 138 LYS A CA 1
ATOM 1032 C C . LYS A 1 138 ? -16.391 37.875 2.799 1 38.34 138 LYS A C 1
ATOM 1034 O O . LYS A 1 138 ? -16.812 39.031 2.738 1 38.34 138 LYS A O 1
ATOM 1039 N N . ASP A 1 139 ? -17.297 36.906 2.674 1 36.84 139 ASP A N 1
ATOM 1040 C CA . ASP A 1 139 ? -18.609 37.469 2.363 1 36.84 139 ASP A CA 1
ATOM 1041 C C . ASP A 1 139 ? -19.266 38.062 3.607 1 36.84 139 ASP A C 1
ATOM 1043 O O . ASP A 1 139 ? -20.328 38.688 3.521 1 36.84 139 ASP A O 1
ATOM 1047 N N . THR A 1 140 ? -18.859 37.625 4.832 1 33.53 140 THR A N 1
ATOM 1048 C CA . THR A 1 140 ? -19.703 38.281 5.809 1 33.53 140 THR A CA 1
AT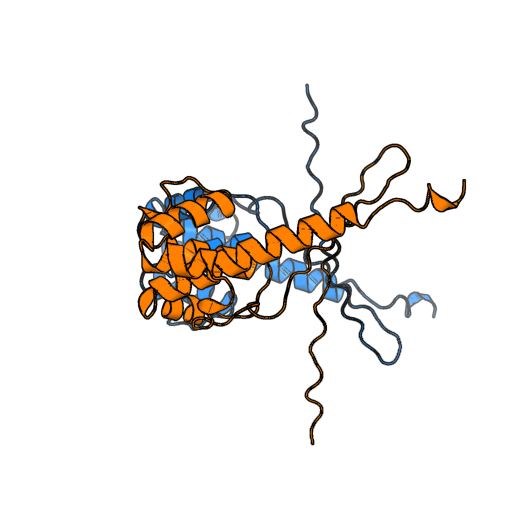OM 1049 C C . THR A 1 140 ? -19.266 39.75 5.984 1 33.53 140 THR A C 1
ATOM 1051 O O . THR A 1 140 ? -19.859 40.5 6.766 1 33.53 140 THR A O 1
ATOM 1054 N N . LEU A 1 141 ? -17.984 40 5.621 1 32.31 141 LEU A N 1
ATOM 1055 C CA . LEU A 1 141 ? -17.734 41.406 5.988 1 32.31 141 LEU A CA 1
ATOM 1056 C C . LEU A 1 141 ? -18.391 42.344 4.992 1 32.31 141 LEU A C 1
ATOM 1058 O O . LEU A 1 141 ? -18.266 43.562 5.113 1 32.31 141 LEU A O 1
ATOM 1062 N N . VAL A 1 142 ? -19.25 41.781 3.936 1 32.03 142 VAL A N 1
ATOM 1063 C CA . VAL A 1 142 ? -19.984 42.938 3.473 1 32.03 142 VAL A CA 1
ATOM 1064 C C . VAL A 1 142 ? -21.188 43.188 4.375 1 32.03 142 VAL A C 1
ATOM 1066 O O . VAL A 1 142 ? -21.859 42.219 4.797 1 32.03 142 VAL A O 1
ATOM 1069 N N . MET B 1 1 ? 16.531 27.391 -21.453 1 24.86 1 MET B N 1
ATOM 1070 C CA . MET B 1 1 ? 17.016 26.391 -20.516 1 24.86 1 MET B CA 1
ATOM 1071 C C . MET B 1 1 ? 16.109 26.281 -19.297 1 24.86 1 MET B C 1
ATOM 1073 O O . MET B 1 1 ? 16.062 27.188 -18.469 1 24.86 1 MET B O 1
ATOM 1077 N N . SER B 1 2 ? 14.852 25.672 -19.484 1 29.08 2 SER B N 1
ATOM 1078 C CA . SER B 1 2 ? 13.625 25.656 -18.688 1 29.08 2 SER B CA 1
ATOM 1079 C C . SER B 1 2 ? 13.859 25.047 -17.328 1 29.08 2 SER B C 1
ATOM 1081 O O . SER B 1 2 ? 14.43 23.953 -17.219 1 29.08 2 SER B O 1
ATOM 1083 N N . ASN B 1 3 ? 14.164 25.859 -16.297 1 26.88 3 ASN B N 1
ATOM 1084 C CA . ASN B 1 3 ? 14.305 25.625 -14.867 1 26.88 3 ASN B CA 1
ATOM 1085 C C . ASN B 1 3 ? 13.164 24.781 -14.32 1 26.88 3 ASN B C 1
ATOM 1087 O O . ASN B 1 3 ? 12.023 25.234 -14.227 1 26.88 3 ASN B O 1
ATOM 1091 N N . LEU B 1 4 ? 13.016 23.578 -14.867 1 32.66 4 LEU B N 1
ATOM 1092 C CA . LEU B 1 4 ? 12.031 22.625 -14.344 1 32.66 4 LEU B CA 1
ATOM 1093 C C . LEU B 1 4 ? 12.055 22.609 -12.82 1 32.66 4 LEU B C 1
ATOM 1095 O O . LEU B 1 4 ? 13.094 22.359 -12.219 1 32.66 4 LEU B O 1
ATOM 1099 N N . GLY B 1 5 ? 11.312 23.547 -12.18 1 32.56 5 GLY B N 1
ATOM 1100 C CA . GLY B 1 5 ? 11.016 23.844 -10.789 1 32.56 5 GLY B CA 1
ATOM 1101 C C . GLY B 1 5 ? 10.922 22.594 -9.922 1 32.56 5 GLY B C 1
ATOM 1102 O O . GLY B 1 5 ? 10.32 21.609 -10.328 1 32.56 5 GLY B O 1
ATOM 1103 N N . GLY B 1 6 ? 11.945 22.328 -9.164 1 34 6 GLY B N 1
ATOM 1104 C CA . GLY B 1 6 ? 12.094 21.344 -8.117 1 34 6 GLY B CA 1
ATOM 1105 C C . GLY B 1 6 ? 10.891 21.25 -7.199 1 34 6 GLY B C 1
ATOM 1106 O O . GLY B 1 6 ? 10.43 22.266 -6.664 1 34 6 GLY B O 1
ATOM 1107 N N . LYS B 1 7 ? 9.883 20.422 -7.543 1 39 7 LYS B N 1
ATOM 1108 C CA . LYS B 1 7 ? 8.758 20.156 -6.645 1 39 7 LYS B CA 1
ATOM 1109 C C . LYS B 1 7 ? 9.234 20 -5.203 1 39 7 LYS B C 1
ATOM 1111 O O . LYS B 1 7 ? 10.102 19.172 -4.922 1 39 7 LYS B O 1
ATOM 1116 N N . SER B 1 8 ? 9.203 21.031 -4.387 1 35.75 8 SER B N 1
ATOM 1117 C CA . SER B 1 8 ? 9.477 21.109 -2.955 1 35.75 8 SER B CA 1
ATOM 1118 C C . SER B 1 8 ? 8.734 20.016 -2.197 1 35.75 8 SER B C 1
ATOM 1120 O O . SER B 1 8 ? 7.594 19.688 -2.533 1 35.75 8 SER B O 1
ATOM 1122 N N . PRO B 1 9 ? 9.469 19.172 -1.425 1 40.03 9 PRO B N 1
ATOM 1123 C CA . PRO B 1 9 ? 8.906 18.125 -0.564 1 40.03 9 PRO B CA 1
ATOM 1124 C C . PRO B 1 9 ? 7.871 18.656 0.417 1 40.03 9 PRO B C 1
ATOM 1126 O O . PRO B 1 9 ? 8.039 19.75 0.96 1 40.03 9 PRO B O 1
ATOM 1129 N N . ALA B 1 10 ? 6.637 18.375 0.243 1 42.12 10 ALA B N 1
ATOM 1130 C CA . ALA B 1 10 ? 5.598 18.75 1.194 1 42.12 10 ALA B CA 1
ATOM 1131 C C . ALA B 1 10 ? 5.805 18.062 2.541 1 42.12 10 ALA B C 1
ATOM 1133 O O . ALA B 1 10 ? 6.078 16.859 2.596 1 42.12 10 ALA B O 1
ATOM 1134 N N . SER B 1 11 ? 6.254 18.828 3.686 1 40.62 11 SER B N 1
ATOM 1135 C CA . SER B 1 11 ? 6.367 18.391 5.07 1 40.62 11 SER B CA 1
ATOM 1136 C C . SER B 1 11 ? 4.996 18.125 5.688 1 40.62 11 SER B C 1
ATOM 1138 O O . SER B 1 11 ? 4.102 18.969 5.59 1 40.62 11 SER B O 1
ATOM 1140 N N . LEU B 1 12 ? 4.5 16.984 5.75 1 44.06 12 LEU B N 1
ATOM 1141 C CA . LEU B 1 12 ? 3.275 16.641 6.465 1 44.06 12 LEU B CA 1
ATOM 1142 C C . LEU B 1 12 ? 3.465 16.812 7.969 1 44.06 12 LEU B C 1
ATOM 1144 O O . LEU B 1 12 ? 4.34 16.172 8.562 1 44.06 12 LEU B O 1
ATOM 1148 N N . LEU B 1 13 ? 3.115 17.969 8.578 1 41.53 13 LEU B N 1
ATOM 1149 C CA . LEU B 1 13 ? 3.18 18.219 10.016 1 41.53 13 LEU B CA 1
ATOM 1150 C C . LEU B 1 13 ? 2.039 17.531 10.742 1 41.53 13 LEU B C 1
ATOM 1152 O O . LEU B 1 13 ? 0.886 17.594 10.312 1 41.53 13 LEU B O 1
ATOM 1156 N N . TYR B 1 14 ? 2.301 16.406 11.406 1 42.38 14 TYR B N 1
ATOM 1157 C CA . TYR B 1 14 ? 1.344 15.781 12.305 1 42.38 14 TYR B CA 1
ATOM 1158 C C . TYR B 1 14 ? 1.308 16.5 13.648 1 42.38 14 TYR B C 1
ATOM 1160 O O . TYR B 1 14 ? 2.354 16.766 14.25 1 42.38 14 TYR B O 1
ATOM 1168 N N . PHE B 1 15 ? 0.183 17.312 13.875 1 38.97 15 PHE B N 1
ATOM 1169 C CA . PHE B 1 15 ? -0.015 18 15.141 1 38.97 15 PHE B CA 1
ATOM 1170 C C . PHE B 1 15 ? -0.673 17.078 16.156 1 38.97 15 PHE B C 1
ATOM 1172 O O . PHE B 1 15 ? -1.795 16.625 15.953 1 38.97 15 PHE B O 1
ATOM 1179 N N . ILE B 1 16 ? 0.067 16.219 16.953 1 35.5 16 ILE B N 1
ATOM 1180 C CA . ILE B 1 16 ? -0.531 15.555 18.109 1 35.5 16 ILE B CA 1
ATOM 1181 C C . ILE B 1 16 ? -0.602 16.531 19.281 1 35.5 16 ILE B C 1
ATOM 1183 O O . ILE B 1 16 ? 0.429 17 19.781 1 35.5 16 ILE B O 1
ATOM 1187 N N . PRO B 1 17 ? -1.772 17.031 19.609 1 36.53 17 PRO B N 1
ATOM 1188 C CA . PRO B 1 17 ? -1.877 17.906 20.766 1 36.53 17 PRO B CA 1
ATOM 1189 C C . PRO B 1 17 ? -1.484 17.203 22.078 1 36.53 17 PRO B C 1
ATOM 1191 O O . PRO B 1 17 ? -2.041 16.156 22.406 1 36.53 17 PRO B O 1
ATOM 1194 N N . THR B 1 18 ? -0.154 17.094 22.453 1 35.56 18 THR B N 1
ATOM 1195 C CA . THR B 1 18 ? 0.137 16.641 23.812 1 35.56 18 THR B CA 1
ATOM 1196 C C . THR B 1 18 ? -0.371 17.656 24.828 1 35.56 18 THR B C 1
ATOM 1198 O O . THR B 1 18 ? -0.157 18.859 24.688 1 35.56 18 THR B O 1
ATOM 1201 N N . ARG B 1 19 ? -1.319 17.328 25.594 1 34.25 19 ARG B N 1
ATOM 1202 C CA . ARG B 1 19 ? -1.908 18.156 26.641 1 34.25 19 ARG B CA 1
ATOM 1203 C C . ARG B 1 19 ? -0.828 18.859 27.453 1 34.25 19 ARG B C 1
ATOM 1205 O O . ARG B 1 19 ? -1.043 19.953 27.969 1 34.25 19 ARG B O 1
ATOM 1212 N N . GLY B 1 20 ? -0.106 18.062 28.484 1 36.09 20 GLY B N 1
ATOM 1213 C CA . GLY B 1 20 ? 0.417 18.641 29.703 1 36.09 20 GLY B CA 1
ATOM 1214 C C . GLY B 1 20 ? 1.345 19.812 29.469 1 36.09 20 GLY B C 1
ATOM 1215 O O . GLY B 1 20 ? 1.412 20.328 28.344 1 36.09 20 GLY B O 1
ATOM 1216 N N . VAL B 1 21 ? 2.639 19.844 30.281 1 37.81 21 VAL B N 1
ATOM 1217 C CA . VAL B 1 21 ? 3.695 20.797 30.609 1 37.81 21 VAL B CA 1
ATOM 1218 C C . VAL B 1 21 ? 4.293 21.359 29.312 1 37.81 21 VAL B C 1
ATOM 1220 O O . VAL B 1 21 ? 4.035 20.844 28.234 1 37.81 21 VAL B O 1
ATOM 1223 N N . GLY B 1 22 ? 5.66 21.891 29.359 1 35.31 22 GLY B N 1
ATOM 1224 C CA . GLY B 1 22 ? 6.473 22.5 28.312 1 35.31 22 GLY B CA 1
ATOM 1225 C C . GLY B 1 22 ? 6.371 21.766 27 1 35.31 22 GLY B C 1
ATOM 1226 O O . GLY B 1 22 ? 6.809 20.625 26.875 1 35.31 22 GLY B O 1
ATOM 1227 N N . THR B 1 23 ? 5.207 21.766 26.406 1 37.31 23 THR B N 1
ATOM 1228 C CA . THR B 1 23 ? 4.703 21.031 25.25 1 37.31 23 THR B CA 1
ATOM 1229 C C . THR B 1 23 ? 5.75 21 24.141 1 37.31 23 THR B C 1
ATOM 1231 O O . THR B 1 23 ? 5.949 21.984 23.438 1 37.31 23 THR B O 1
ATOM 1234 N N . SER B 1 24 ? 7.059 20.562 24.516 1 38.16 24 SER B N 1
ATOM 1235 C CA . SER B 1 24 ? 7.973 20.406 23.391 1 38.16 24 SER B CA 1
ATOM 1236 C C . SER B 1 24 ? 7.309 19.641 22.25 1 38.16 24 SER B C 1
ATOM 1238 O O . SER B 1 24 ? 6.891 18.5 22.406 1 38.16 24 SER B O 1
ATOM 1240 N N . THR B 1 25 ? 6.441 20.312 21.5 1 38.09 25 THR B N 1
ATOM 1241 C CA . THR B 1 25 ? 5.816 19.797 20.297 1 38.09 25 THR B CA 1
ATOM 1242 C C . THR B 1 25 ? 6.844 19.062 19.422 1 38.09 25 THR B C 1
ATOM 1244 O O . THR B 1 25 ? 7.863 19.641 19.047 1 38.09 25 THR B O 1
ATOM 1247 N N . VAL B 1 26 ? 7.191 17.859 19.906 1 38.62 26 VAL B N 1
ATOM 1248 C CA . VAL B 1 26 ? 8.016 17.062 19 1 38.62 26 VAL B CA 1
ATOM 1249 C C . VAL B 1 26 ? 7.352 17 17.625 1 38.62 26 VAL B C 1
ATOM 1251 O O . VAL B 1 26 ? 6.227 16.516 17.484 1 38.62 26 VAL B O 1
ATOM 1254 N N . THR B 1 27 ? 7.449 18.125 16.844 1 41.56 27 THR B N 1
ATOM 1255 C CA . THR B 1 27 ? 7.012 18.156 15.461 1 41.56 27 THR B CA 1
ATOM 1256 C C . THR B 1 27 ? 7.754 17.109 14.633 1 41.56 27 THR B C 1
ATOM 1258 O O . THR B 1 27 ? 8.977 17.203 14.461 1 41.56 27 THR B O 1
ATOM 1261 N N . THR B 1 28 ? 7.344 15.891 14.867 1 42.94 28 THR B N 1
ATOM 1262 C CA . THR B 1 28 ? 7.934 14.898 13.969 1 42.94 28 THR B CA 1
ATOM 1263 C C . THR B 1 28 ? 7.539 15.18 12.523 1 42.94 28 THR B C 1
ATOM 1265 O O . THR B 1 28 ? 6.355 15.156 12.18 1 42.94 28 THR B O 1
ATOM 1268 N N . VAL B 1 29 ? 8.344 16.062 11.805 1 45.5 29 VAL B N 1
ATOM 1269 C CA . VAL B 1 29 ? 8.141 16.281 10.383 1 45.5 29 VAL B CA 1
ATOM 1270 C C . VAL B 1 29 ? 8.508 15.031 9.594 1 45.5 29 VAL B C 1
ATOM 1272 O O . VAL B 1 29 ? 9.648 14.555 9.68 1 45.5 29 VAL B O 1
ATOM 1275 N N . ILE B 1 30 ? 7.582 14.125 9.445 1 49.62 30 ILE B N 1
ATOM 1276 C CA . ILE B 1 30 ? 7.906 13.047 8.516 1 49.62 30 ILE B CA 1
ATOM 1277 C C . ILE B 1 30 ? 7.969 13.594 7.094 1 49.62 30 ILE B C 1
ATOM 1279 O O . ILE B 1 30 ? 7.016 14.219 6.621 1 49.62 30 ILE B O 1
ATOM 1283 N N . ARG B 1 31 ? 9.258 13.82 6.742 1 50 31 ARG B N 1
ATOM 1284 C CA . ARG B 1 31 ? 9.398 14.219 5.344 1 50 31 ARG B CA 1
ATOM 1285 C C . ARG B 1 31 ? 8.711 13.211 4.422 1 50 31 ARG B C 1
ATOM 1287 O O . ARG B 1 31 ? 9.094 12.039 4.383 1 50 31 ARG B O 1
ATOM 1294 N N . THR B 1 32 ? 7.426 13.281 4.195 1 63.03 32 THR B N 1
ATOM 1295 C CA . THR B 1 32 ? 6.668 12.453 3.262 1 63.03 32 THR B CA 1
ATOM 1296 C C . THR B 1 32 ? 6.594 13.117 1.889 1 63.03 32 THR B C 1
ATOM 1298 O O . THR B 1 32 ? 6.758 14.328 1.77 1 63.03 32 THR B O 1
ATOM 1301 N N . GLY B 1 33 ? 6.77 12.211 0.983 1 69.31 33 GLY B N 1
ATOM 1302 C CA . GLY B 1 33 ? 6.559 12.703 -0.368 1 69.31 33 GLY B CA 1
ATOM 1303 C C . GLY B 1 33 ? 7.82 12.688 -1.213 1 69.31 33 GLY B C 1
ATOM 1304 O O . GLY B 1 33 ? 8.867 12.227 -0.764 1 69.31 33 GLY B O 1
ATOM 1305 N N . GLY B 1 34 ? 7.691 12.938 -2.404 1 82 34 GLY B N 1
ATOM 1306 C CA . GLY B 1 34 ? 8.758 12.938 -3.393 1 82 34 GLY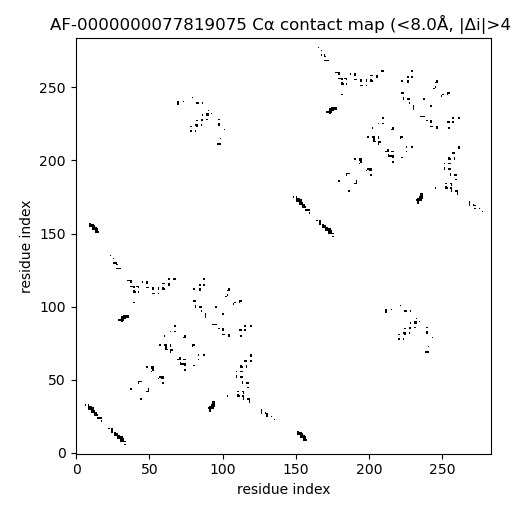 B CA 1
ATOM 1307 C C . GLY B 1 34 ? 8.922 11.602 -4.094 1 82 34 GLY B C 1
ATOM 1308 O O . GLY B 1 34 ? 7.953 10.852 -4.254 1 82 34 GLY B O 1
ATOM 1309 N N . ASP B 1 35 ? 10.25 11.469 -4.59 1 90.62 35 ASP B N 1
ATOM 1310 C CA . ASP B 1 35 ? 10.578 10.258 -5.328 1 90.62 35 ASP B CA 1
ATOM 1311 C C . ASP B 1 35 ? 11.391 9.289 -4.461 1 90.62 35 ASP B C 1
ATOM 1313 O O . ASP B 1 35 ? 11.742 9.617 -3.326 1 90.62 35 ASP B O 1
ATOM 1317 N N . TRP B 1 36 ? 11.477 8.062 -4.91 1 92.5 36 TRP B N 1
ATOM 1318 C CA . TRP B 1 36 ? 12.422 7.141 -4.285 1 92.5 36 TRP B CA 1
ATOM 1319 C C . TRP B 1 36 ? 13.789 7.793 -4.109 1 92.5 36 TRP B C 1
ATOM 1321 O O . TRP B 1 36 ? 14.266 8.5 -5.004 1 92.5 36 TRP B O 1
ATOM 1331 N N . THR B 1 37 ? 14.422 7.633 -2.986 1 88.44 37 THR B N 1
ATOM 1332 C CA . THR B 1 37 ? 15.75 8.195 -2.754 1 88.44 37 THR B CA 1
ATOM 1333 C C . THR B 1 37 ? 16.766 7.625 -3.74 1 88.44 37 THR B C 1
ATOM 1335 O O . THR B 1 37 ? 17.703 8.312 -4.141 1 88.44 37 THR B O 1
ATOM 1338 N N . THR B 1 38 ? 16.594 6.379 -4.039 1 89.62 38 THR B N 1
ATOM 1339 C CA . THR B 1 38 ? 17.453 5.719 -5.016 1 89.62 38 THR B CA 1
ATOM 1340 C C . THR B 1 38 ? 16.625 4.957 -6.043 1 89.62 38 THR B C 1
ATOM 1342 O O . THR B 1 38 ? 15.523 4.488 -5.734 1 89.62 38 THR B O 1
ATOM 1345 N N . GLY B 1 39 ? 17.234 4.879 -7.234 1 89.62 39 GLY B N 1
ATOM 1346 C CA . GLY B 1 39 ? 16.562 4.098 -8.258 1 89.62 39 GLY B CA 1
ATOM 1347 C C . GLY B 1 39 ? 16.672 2.602 -8.039 1 89.62 39 GLY B C 1
ATOM 1348 O O . GLY B 1 39 ? 17.328 2.154 -7.098 1 89.62 39 GLY B O 1
ATOM 1349 N N . LEU B 1 40 ? 16 1.79 -8.898 1 90.19 40 LEU B N 1
ATOM 1350 C CA . LEU B 1 40 ? 16 0.333 -8.82 1 90.19 40 LEU B CA 1
ATOM 1351 C C . LEU B 1 40 ? 17.406 -0.219 -9 1 90.19 40 LEU B C 1
ATOM 1353 O O . LEU B 1 40 ? 17.781 -1.199 -8.352 1 90.19 40 LEU B O 1
ATOM 1357 N N . PHE B 1 41 ? 18.156 0.51 -9.797 1 88.31 41 PHE B N 1
ATOM 1358 C CA . PHE B 1 41 ? 19.469 -0.018 -10.156 1 88.31 41 PHE B CA 1
ATOM 1359 C C . PHE B 1 41 ? 20.562 0.735 -9.422 1 88.31 41 PHE B C 1
ATOM 1361 O O . PHE B 1 41 ? 21.75 0.616 -9.766 1 88.31 41 PHE B O 1
ATOM 1368 N N . GLY B 1 42 ? 20.234 1.55 -8.461 1 88.06 42 GLY B N 1
ATOM 1369 C CA . GLY B 1 42 ? 21.188 2.232 -7.613 1 88.06 42 GLY B CA 1
ATOM 1370 C C . GLY B 1 42 ? 21.703 1.369 -6.477 1 88.06 42 GLY B C 1
ATOM 1371 O O . GLY B 1 42 ? 21.781 1.823 -5.336 1 88.06 42 GLY B O 1
ATOM 1372 N N . ILE B 1 43 ? 22 0.083 -6.691 1 81.75 43 ILE B N 1
ATOM 1373 C CA . ILE B 1 43 ? 22.25 -0.936 -5.68 1 81.75 43 ILE B CA 1
ATOM 1374 C C . ILE B 1 43 ? 23.516 -0.579 -4.891 1 81.75 43 ILE B C 1
ATOM 1376 O O . ILE B 1 43 ? 23.609 -0.875 -3.699 1 81.75 43 ILE B O 1
ATOM 1380 N N . CYS B 1 44 ? 24.344 0.171 -5.449 1 84.56 44 CYS B N 1
ATOM 1381 C CA . CYS B 1 44 ? 25.609 0.449 -4.793 1 84.56 44 CYS B CA 1
ATOM 1382 C C . CYS B 1 44 ? 25.516 1.683 -3.906 1 84.56 44 CYS B C 1
ATOM 1384 O O . CYS B 1 44 ? 26.484 2.059 -3.246 1 84.56 44 CYS B O 1
ATOM 1386 N N . SER B 1 45 ? 24.406 2.264 -3.912 1 89.69 45 SER B N 1
ATOM 1387 C CA . SER B 1 45 ? 24.219 3.445 -3.074 1 89.69 45 SER B CA 1
ATOM 1388 C C . SER B 1 45 ? 24.281 3.088 -1.593 1 89.69 45 SER B C 1
ATOM 1390 O O . SER B 1 45 ? 24.531 3.951 -0.75 1 89.69 45 SER B O 1
ATOM 1392 N N . ASP B 1 46 ? 23.953 1.929 -1.278 1 91.94 46 ASP B N 1
ATOM 1393 C CA . ASP B 1 46 ? 24.094 1.354 0.057 1 91.94 46 ASP B CA 1
ATOM 1394 C C . ASP B 1 46 ? 24.781 -0.008 0.002 1 91.94 46 ASP B C 1
ATOM 1396 O O . ASP B 1 46 ? 24.141 -1.02 -0.293 1 91.94 46 ASP B O 1
ATOM 1400 N N . LYS B 1 47 ? 26 -0.004 0.368 1 92.25 47 LYS B N 1
ATOM 1401 C CA . LYS B 1 47 ? 26.828 -1.184 0.17 1 92.25 47 LYS B CA 1
ATOM 1402 C C . LYS B 1 47 ? 26.359 -2.35 1.029 1 92.25 47 LYS B C 1
ATOM 1404 O O . LYS B 1 47 ? 26.391 -3.504 0.598 1 92.25 47 LYS B O 1
ATOM 1409 N N . SER B 1 48 ? 25.953 -2.059 2.193 1 92.25 48 SER B N 1
ATOM 1410 C CA . SER B 1 48 ? 25.5 -3.115 3.086 1 92.25 48 SER B CA 1
ATOM 1411 C C . SER B 1 48 ? 24.25 -3.809 2.525 1 92.25 48 SER B C 1
ATOM 1413 O O . SER B 1 48 ? 24.188 -5.039 2.494 1 92.25 48 SER B O 1
ATOM 1415 N N . VAL B 1 49 ? 23.328 -2.986 2.037 1 93.25 49 VAL B N 1
ATOM 1416 C CA . VAL B 1 49 ? 22.094 -3.541 1.477 1 93.25 49 VAL B CA 1
ATOM 1417 C C . VAL B 1 49 ? 22.406 -4.312 0.196 1 93.25 49 VAL B C 1
ATOM 1419 O O . VAL B 1 49 ? 21.828 -5.371 -0.057 1 93.25 49 VAL B O 1
ATOM 1422 N N . CYS B 1 50 ? 23.328 -3.805 -0.601 1 92.19 50 CYS B N 1
ATOM 1423 C CA . CYS B 1 50 ? 23.719 -4.445 -1.854 1 92.19 50 CYS B CA 1
ATOM 1424 C C . CYS B 1 50 ? 24.328 -5.816 -1.599 1 92.19 50 CYS B C 1
ATOM 1426 O O . CYS B 1 50 ? 23.984 -6.789 -2.271 1 92.19 50 CYS B O 1
ATOM 1428 N N . VAL B 1 51 ? 25.234 -5.852 -0.66 1 94.31 51 VAL B N 1
ATOM 1429 C CA . VAL B 1 51 ? 25.922 -7.102 -0.356 1 94.31 51 VAL B CA 1
ATOM 1430 C C . VAL B 1 51 ? 24.922 -8.125 0.188 1 94.31 51 VAL B C 1
ATOM 1432 O O . VAL B 1 51 ? 24.906 -9.273 -0.249 1 94.31 51 VAL B O 1
ATOM 1435 N N . CYS B 1 52 ? 24.125 -7.652 1.121 1 93.5 52 CYS B N 1
ATOM 1436 C CA . CYS B 1 52 ? 23.125 -8.562 1.685 1 93.5 52 CYS B CA 1
ATOM 1437 C C . CYS B 1 52 ? 22.156 -9.047 0.612 1 93.5 52 CYS B C 1
ATOM 1439 O O . CYS B 1 52 ? 21.828 -10.234 0.562 1 93.5 52 CYS B O 1
ATOM 1441 N N . GLY B 1 53 ? 21.719 -8.164 -0.247 1 94.56 53 GLY B N 1
ATOM 1442 C CA . GLY B 1 53 ? 20.797 -8.516 -1.318 1 94.56 53 GLY B CA 1
ATOM 1443 C C . GLY B 1 53 ? 21.406 -9.43 -2.357 1 94.56 53 GLY B C 1
ATOM 1444 O O . GLY B 1 53 ? 20.734 -10.328 -2.879 1 94.56 53 GLY B O 1
ATOM 1445 N N . ALA B 1 54 ? 22.672 -9.258 -2.646 1 94.25 54 ALA B N 1
ATOM 1446 C CA . ALA B 1 54 ? 23.359 -10.086 -3.635 1 94.25 54 ALA B CA 1
ATOM 1447 C C . ALA B 1 54 ? 23.578 -11.508 -3.111 1 94.25 54 ALA B C 1
ATOM 1449 O O . ALA B 1 54 ? 23.484 -12.469 -3.873 1 94.25 54 ALA B O 1
ATOM 1450 N N . LEU B 1 55 ? 23.812 -11.594 -1.899 1 94.94 55 LEU B N 1
ATOM 1451 C CA . LEU B 1 55 ? 24.094 -12.891 -1.303 1 94.94 55 LEU B CA 1
ATOM 1452 C C . LEU B 1 55 ? 22.812 -13.672 -1.034 1 94.94 55 LEU B C 1
ATOM 1454 O O . LEU B 1 55 ? 22.766 -14.883 -1.25 1 94.94 55 LEU B O 1
ATOM 1458 N N . CYS B 1 56 ? 21.75 -12.875 -0.486 1 95.88 56 CYS B N 1
ATOM 1459 C CA . CYS B 1 56 ? 20.516 -13.555 -0.113 1 95.88 56 CYS B CA 1
ATOM 1460 C C . CYS B 1 56 ? 19.344 -12.578 -0.102 1 95.88 56 CYS B C 1
ATOM 1462 O O . CYS B 1 56 ? 18.938 -12.102 0.958 1 95.88 56 CYS B O 1
ATOM 1464 N N . SER B 1 57 ? 18.688 -12.484 -1.196 1 94.88 57 SER B N 1
ATOM 1465 C CA . SER B 1 57 ? 17.562 -11.555 -1.337 1 94.88 57 SER B CA 1
ATOM 1466 C C . SER B 1 57 ? 16.391 -11.969 -0.453 1 94.88 57 SER B C 1
ATOM 1468 O O . SER B 1 57 ? 15.742 -11.117 0.164 1 94.88 57 SER B O 1
ATOM 1470 N N . PRO B 1 58 ? 16.156 -13.312 -0.35 1 95.62 58 PRO B N 1
ATOM 1471 C CA . PRO B 1 58 ? 15.047 -13.695 0.526 1 95.62 58 PRO B CA 1
ATOM 1472 C C . PRO B 1 58 ? 15.305 -13.344 1.989 1 95.62 58 PRO B C 1
ATOM 1474 O O . PRO B 1 58 ? 14.375 -12.945 2.701 1 95.62 58 PRO B O 1
ATOM 1477 N N . CYS B 1 59 ? 16.5 -13.43 2.391 1 95.25 59 CYS B N 1
ATOM 1478 C CA . CYS B 1 59 ? 16.828 -13.031 3.754 1 95.25 59 CYS B CA 1
ATOM 1479 C C . CYS B 1 59 ? 16.703 -11.523 3.936 1 95.25 59 CYS B C 1
ATOM 1481 O O . CYS B 1 59 ? 16.219 -11.062 4.969 1 95.25 59 CYS B O 1
ATOM 1483 N N . LEU B 1 60 ? 17.141 -10.812 3.051 1 96.12 60 LEU B N 1
ATOM 1484 C CA . LEU B 1 60 ? 16.984 -9.359 3.104 1 96.12 60 LEU B CA 1
ATOM 1485 C C . LEU B 1 60 ? 15.516 -8.969 3.197 1 96.12 60 LEU B C 1
ATOM 1487 O O . LEU B 1 60 ? 15.156 -8.047 3.936 1 96.12 60 LEU B O 1
ATOM 1491 N N . GLU B 1 61 ? 14.711 -9.68 2.471 1 97.19 61 GLU B N 1
ATOM 1492 C CA . GLU B 1 61 ? 13.281 -9.391 2.479 1 97.19 61 GLU B CA 1
ATOM 1493 C C . GLU B 1 61 ? 12.672 -9.641 3.855 1 97.19 61 GLU B C 1
ATOM 1495 O O . GLU B 1 61 ? 11.773 -8.906 4.285 1 97.19 61 GLU B O 1
ATOM 1500 N N . CYS B 1 62 ? 13.125 -10.711 4.445 1 97.12 62 CYS B N 1
ATOM 1501 C CA . CYS B 1 62 ? 12.656 -10.969 5.801 1 97.12 62 CYS B CA 1
ATOM 1502 C C . CYS B 1 62 ? 13.047 -9.836 6.742 1 97.12 62 CYS B C 1
ATOM 1504 O O . CYS B 1 62 ? 12.242 -9.406 7.57 1 97.12 62 CYS B O 1
ATOM 1506 N N . ASN B 1 63 ? 14.219 -9.398 6.688 1 95.19 63 ASN B N 1
ATOM 1507 C CA . ASN B 1 63 ? 14.656 -8.25 7.473 1 95.19 63 ASN B CA 1
ATOM 1508 C C . ASN B 1 63 ? 13.859 -6.996 7.133 1 95.19 63 ASN B C 1
ATOM 1510 O O . ASN B 1 63 ? 13.547 -6.195 8.016 1 95.19 63 ASN B O 1
ATOM 1514 N N . LEU B 1 64 ? 13.562 -6.801 5.91 1 95.44 64 LEU B N 1
ATOM 1515 C CA . LEU B 1 64 ? 12.75 -5.695 5.418 1 95.44 64 LEU B CA 1
ATOM 1516 C C . LEU B 1 64 ? 11.367 -5.707 6.062 1 95.44 64 LEU B C 1
ATOM 1518 O O . LEU B 1 64 ? 10.867 -4.66 6.484 1 95.44 64 LEU B O 1
ATOM 1522 N N . ALA B 1 65 ? 10.781 -6.902 6.086 1 97.06 65 ALA B N 1
ATOM 1523 C CA . ALA B 1 65 ? 9.469 -7.047 6.703 1 97.06 65 ALA B CA 1
ATOM 1524 C C . ALA B 1 65 ? 9.508 -6.645 8.172 1 97.06 65 ALA B C 1
ATOM 1526 O O . ALA B 1 65 ? 8.617 -5.941 8.656 1 97.06 65 ALA B O 1
ATOM 1527 N N . ARG B 1 66 ? 10.547 -7.078 8.82 1 94.94 66 ARG B N 1
ATOM 1528 C CA . ARG B 1 66 ? 10.727 -6.727 10.227 1 94.94 66 ARG B CA 1
ATOM 1529 C C . ARG B 1 66 ? 10.875 -5.219 10.398 1 94.94 66 ARG B C 1
ATOM 1531 O O . ARG B 1 66 ? 10.242 -4.621 11.266 1 94.94 66 ARG B O 1
ATOM 1538 N N . ASN B 1 67 ? 11.711 -4.582 9.617 1 93.69 67 ASN B N 1
ATOM 1539 C CA . ASN B 1 67 ? 11.922 -3.141 9.664 1 93.69 67 ASN B CA 1
ATOM 1540 C C . ASN B 1 67 ? 10.641 -2.373 9.359 1 93.69 67 ASN B C 1
ATOM 1542 O O . ASN B 1 67 ? 10.438 -1.27 9.867 1 93.69 67 ASN B O 1
ATOM 1546 N N . TYR B 1 68 ? 9.781 -2.936 8.508 1 94.88 68 TYR B N 1
ATOM 1547 C CA . TYR B 1 68 ? 8.5 -2.314 8.164 1 94.88 68 TYR B CA 1
ATOM 1548 C C . TYR B 1 68 ? 7.527 -2.4 9.336 1 94.88 68 TYR B C 1
ATOM 1550 O O . TYR B 1 68 ? 6.578 -1.617 9.422 1 94.88 68 TYR B O 1
ATOM 1558 N N . GLY B 1 69 ? 7.77 -3.328 10.227 1 94.44 69 GLY B N 1
ATOM 1559 C CA . GLY B 1 69 ? 6.883 -3.52 11.367 1 94.44 69 GLY B CA 1
ATOM 1560 C C . GLY B 1 69 ? 6.023 -4.766 11.25 1 94.44 69 GLY B C 1
ATOM 1561 O O . GLY B 1 69 ? 5.02 -4.895 11.945 1 94.44 69 GLY B O 1
ATOM 1562 N N . GLU B 1 70 ? 6.398 -5.68 10.344 1 96.12 70 GLU B N 1
ATOM 1563 C CA . GLU B 1 70 ? 5.656 -6.918 10.141 1 96.12 70 GLU B CA 1
ATOM 1564 C C . GLU B 1 70 ? 6.438 -8.125 10.664 1 96.12 70 GLU B C 1
ATOM 1566 O O . GLU B 1 70 ? 7.598 -7.988 11.062 1 96.12 70 GLU B O 1
ATOM 1571 N N . CYS B 1 71 ? 5.746 -9.227 10.688 1 93.94 71 CYS B N 1
ATOM 1572 C CA . CYS B 1 71 ? 6.406 -10.453 11.141 1 93.94 71 CYS B CA 1
ATOM 1573 C C . CYS B 1 71 ? 7.469 -10.891 10.141 1 93.94 71 CYS B C 1
ATOM 1575 O O . CYS B 1 71 ? 7.305 -10.711 8.93 1 93.94 71 CYS B O 1
ATOM 1577 N N . LEU B 1 72 ? 8.508 -11.602 10.688 1 94.31 72 LEU B N 1
ATOM 1578 C CA . LEU B 1 72 ? 9.633 -12.078 9.891 1 94.31 72 LEU B CA 1
ATOM 1579 C C . LEU B 1 72 ? 9.172 -13.094 8.852 1 94.31 72 LEU B C 1
ATOM 1581 O O . LEU B 1 72 ? 9.766 -13.195 7.777 1 94.31 72 LEU B O 1
ATOM 1585 N N . CYS B 1 73 ? 8.07 -13.719 9.062 1 95.56 73 CYS B N 1
ATOM 1586 C CA . CYS B 1 73 ? 7.602 -14.789 8.188 1 95.56 73 CYS B CA 1
ATOM 1587 C C . CYS B 1 73 ? 6.648 -14.258 7.125 1 95.56 73 CYS B C 1
ATOM 1589 O O . CYS B 1 73 ? 6.223 -14.992 6.234 1 95.56 73 CYS B O 1
ATOM 1591 N N . PHE B 1 74 ? 6.418 -12.938 7.141 1 97.56 74 PHE B N 1
ATOM 1592 C CA . PHE B 1 74 ? 5.457 -12.352 6.211 1 97.56 74 PHE B CA 1
ATOM 1593 C C . PHE B 1 74 ? 5.883 -12.602 4.77 1 97.56 74 PHE B C 1
ATOM 1595 O O . PHE B 1 74 ? 5.059 -12.961 3.926 1 97.56 74 PHE B O 1
ATOM 1602 N N . PRO B 1 75 ? 7.176 -12.555 4.469 1 97.5 75 PRO B N 1
ATOM 1603 C CA . PRO B 1 75 ? 7.598 -12.68 3.072 1 97.5 75 PRO B CA 1
ATOM 1604 C C . PRO B 1 75 ? 7.398 -14.094 2.523 1 97.5 75 PRO B C 1
ATOM 1606 O O . PRO B 1 75 ? 7.539 -14.312 1.317 1 97.5 75 PRO B O 1
ATOM 1609 N N . LEU B 1 76 ? 7.016 -15.023 3.357 1 95.88 76 LEU B N 1
ATOM 1610 C CA . LEU B 1 76 ? 6.746 -16.375 2.895 1 95.88 76 LEU B CA 1
ATOM 1611 C C . LEU B 1 76 ? 5.348 -16.484 2.289 1 95.88 76 LEU B C 1
ATOM 1613 O O . LEU B 1 76 ? 5.02 -17.484 1.642 1 95.88 76 LEU B O 1
ATOM 1617 N N . LEU B 1 77 ? 4.523 -15.453 2.355 1 96.31 77 LEU B N 1
ATOM 1618 C CA . LEU B 1 77 ? 3.18 -15.43 1.787 1 96.31 77 LEU B CA 1
ATOM 1619 C C . LEU B 1 77 ? 3.205 -14.891 0.362 1 96.31 77 LEU B C 1
ATOM 1621 O O . LEU B 1 77 ? 3.947 -13.953 0.062 1 96.31 77 LEU B O 1
ATOM 1625 N N . PRO B 1 78 ? 2.357 -15.438 -0.476 1 96 78 PRO B N 1
ATOM 1626 C CA . PRO B 1 78 ? 2.326 -14.953 -1.856 1 96 78 PRO B CA 1
ATOM 1627 C C . PRO B 1 78 ? 1.914 -13.484 -1.954 1 96 78 PRO B C 1
ATOM 1629 O O . PRO B 1 78 ? 0.973 -13.055 -1.28 1 96 78 PRO B O 1
ATOM 1632 N N . GLY B 1 79 ? 2.625 -12.695 -2.73 1 96.75 79 GLY B N 1
ATOM 1633 C CA . GLY B 1 79 ? 2.285 -11.305 -2.957 1 96.75 79 GLY B CA 1
ATOM 1634 C C . GLY B 1 79 ? 2.799 -10.375 -1.869 1 96.75 79 GLY B C 1
ATOM 1635 O O . GLY B 1 79 ? 2.549 -9.172 -1.903 1 96.75 79 GLY B O 1
ATOM 1636 N N . SER B 1 80 ? 3.553 -10.883 -0.897 1 96.88 80 SER B N 1
ATOM 1637 C CA . SER B 1 80 ? 4.008 -10.102 0.249 1 96.88 80 SER B CA 1
ATOM 1638 C C . SER B 1 80 ? 4.988 -9.008 -0.178 1 96.88 80 SER B C 1
ATOM 1640 O O . SER B 1 80 ? 4.98 -7.91 0.375 1 96.88 80 SER B O 1
ATOM 1642 N N . THR B 1 81 ? 5.836 -9.344 -1.187 1 97.69 81 THR B N 1
ATOM 1643 C CA . THR B 1 81 ? 6.805 -8.359 -1.646 1 97.69 81 THR B CA 1
ATOM 1644 C C . THR B 1 81 ? 6.094 -7.133 -2.215 1 97.69 81 THR B C 1
ATOM 1646 O O . THR B 1 81 ? 6.465 -5.996 -1.911 1 97.69 81 THR B O 1
ATOM 1649 N N . LEU B 1 82 ? 5.09 -7.395 -3.029 1 98.31 82 LEU B N 1
ATOM 1650 C CA . LEU B 1 82 ? 4.312 -6.309 -3.615 1 98.31 82 LEU B CA 1
ATOM 1651 C C . LEU B 1 82 ? 3.623 -5.488 -2.529 1 98.31 82 LEU B C 1
ATOM 1653 O O . LEU B 1 82 ? 3.607 -4.254 -2.594 1 98.31 82 LEU B O 1
ATOM 1657 N N . ALA B 1 83 ? 3.102 -6.188 -1.526 1 98.31 83 ALA B N 1
ATOM 1658 C CA . ALA B 1 83 ? 2.453 -5.504 -0.41 1 98.31 83 ALA B CA 1
ATOM 1659 C C . ALA B 1 83 ? 3.439 -4.605 0.333 1 98.31 83 ALA B C 1
ATOM 1661 O O . ALA B 1 83 ? 3.111 -3.473 0.688 1 98.31 83 ALA B O 1
ATOM 1662 N N . LEU B 1 84 ? 4.605 -5.102 0.555 1 97.88 84 LEU B N 1
ATOM 1663 C CA . LEU B 1 84 ? 5.629 -4.34 1.262 1 97.88 84 LEU B CA 1
ATOM 1664 C C . LEU B 1 84 ? 6.043 -3.109 0.46 1 97.88 84 LEU B C 1
ATOM 1666 O O . LEU B 1 84 ? 6.211 -2.023 1.021 1 97.88 84 LEU B O 1
ATOM 1670 N N . ARG B 1 85 ? 6.195 -3.23 -0.839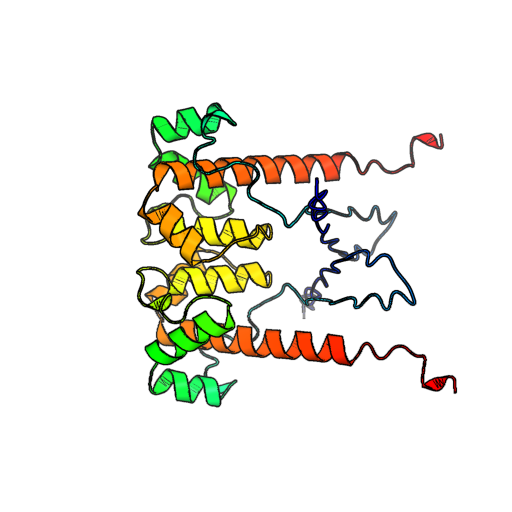 1 98.25 85 ARG B N 1
ATOM 1671 C CA . ARG B 1 85 ? 6.617 -2.121 -1.687 1 98.25 85 ARG B CA 1
ATOM 1672 C C . ARG B 1 85 ? 5.535 -1.049 -1.768 1 98.25 85 ARG B C 1
ATOM 1674 O O . ARG B 1 85 ? 5.816 0.139 -1.598 1 98.25 85 ARG B O 1
ATOM 1681 N N . VAL B 1 86 ? 4.348 -1.468 -2.039 1 98 86 VAL B N 1
ATOM 1682 C CA . VAL B 1 86 ? 3.23 -0.534 -2.107 1 98 86 VAL B CA 1
ATOM 1683 C C . VAL B 1 86 ? 3.049 0.154 -0.755 1 98 86 VAL B C 1
ATOM 1685 O O . VAL B 1 86 ? 2.84 1.367 -0.693 1 98 86 VAL B O 1
ATOM 1688 N N . GLY B 1 87 ? 3.141 -0.719 0.319 1 96.88 87 GLY B N 1
ATOM 1689 C CA . GLY B 1 87 ? 3.02 -0.169 1.659 1 96.88 87 GLY B CA 1
ATOM 1690 C C . GLY B 1 87 ? 4.055 0.897 1.962 1 96.88 87 GLY B C 1
ATOM 1691 O O . GLY B 1 87 ? 3.723 1.965 2.482 1 96.88 87 GLY B O 1
ATOM 1692 N N . ALA B 1 88 ? 5.238 0.667 1.665 1 95.88 88 ALA B N 1
ATOM 1693 C CA . ALA B 1 88 ? 6.32 1.617 1.916 1 95.88 88 ALA B CA 1
ATOM 1694 C C . ALA B 1 88 ? 6.148 2.879 1.075 1 95.88 88 ALA B C 1
ATOM 1696 O O . ALA B 1 88 ? 6.344 3.992 1.568 1 95.88 88 ALA B O 1
ATOM 1697 N N . ARG B 1 89 ? 5.789 2.709 -0.178 1 95.62 89 ARG B N 1
ATOM 1698 C CA . ARG B 1 89 ? 5.617 3.842 -1.082 1 95.62 89 ARG B CA 1
ATOM 1699 C C . ARG B 1 89 ? 4.52 4.777 -0.588 1 95.62 89 ARG B C 1
ATOM 1701 O O . ARG B 1 89 ? 4.703 5.996 -0.558 1 95.62 89 ARG B O 1
ATOM 1708 N N . GLU B 1 90 ? 3.42 4.227 -0.198 1 93.62 90 GLU B N 1
ATOM 1709 C CA . GLU B 1 90 ? 2.309 5.051 0.273 1 93.62 90 GLU B CA 1
ATOM 1710 C C . GLU B 1 90 ? 2.57 5.574 1.682 1 93.62 90 GLU B C 1
ATOM 1712 O O . GLU B 1 90 ? 2.176 6.695 2.016 1 93.62 90 GLU B O 1
ATOM 1717 N N . LYS B 1 91 ? 3.221 4.711 2.475 1 89.75 91 LYS B N 1
ATOM 1718 C CA . LYS B 1 91 ? 3.549 5.117 3.836 1 89.75 91 LYS B CA 1
ATOM 1719 C C . LYS B 1 91 ? 4.352 6.414 3.844 1 89.75 91 LYS B C 1
ATOM 1721 O O . LYS B 1 91 ? 4.102 7.301 4.668 1 89.75 91 LYS B O 1
ATOM 1726 N N . TYR B 1 92 ? 5.168 6.543 2.922 1 88.75 92 TYR B N 1
ATOM 1727 C CA . TYR B 1 92 ? 6.047 7.707 2.883 1 88.75 92 TYR B CA 1
ATOM 1728 C C . TYR B 1 92 ? 5.652 8.648 1.747 1 88.75 92 TYR B C 1
ATOM 1730 O O . TYR B 1 92 ? 6.398 9.57 1.407 1 88.75 92 TYR B O 1
ATOM 1738 N N . LYS B 1 93 ? 4.543 8.352 1.094 1 89.25 93 LYS B N 1
ATOM 1739 C CA . LYS B 1 93 ? 3.947 9.188 0.052 1 89.25 93 LYS B CA 1
ATOM 1740 C C . LYS B 1 93 ? 4.914 9.391 -1.111 1 89.25 93 LYS B C 1
ATOM 1742 O O . LYS B 1 93 ? 5.094 10.508 -1.587 1 89.25 93 LYS B O 1
ATOM 1747 N N . ILE B 1 94 ? 5.531 8.359 -1.404 1 91.88 94 ILE B N 1
ATOM 1748 C CA . ILE B 1 94 ? 6.398 8.352 -2.576 1 91.88 94 ILE B CA 1
ATOM 1749 C C . ILE B 1 94 ? 5.551 8.297 -3.846 1 91.88 94 ILE B C 1
ATOM 1751 O O . ILE B 1 94 ? 4.578 7.539 -3.916 1 91.88 94 ILE B O 1
ATOM 1755 N N . ARG B 1 95 ? 5.977 9.156 -4.754 1 91.94 95 ARG B N 1
ATOM 1756 C CA . ARG B 1 95 ? 5.203 9.219 -5.992 1 91.94 95 ARG B CA 1
ATOM 1757 C C . ARG B 1 95 ? 5.32 7.91 -6.773 1 91.94 95 ARG B C 1
ATOM 1759 O O . ARG B 1 95 ? 6.379 7.277 -6.777 1 91.94 95 ARG B O 1
ATOM 1766 N N . GLY B 1 96 ? 4.152 7.547 -7.418 1 93.81 96 GLY B N 1
ATOM 1767 C CA . GLY B 1 96 ? 4.141 6.355 -8.25 1 93.81 96 GLY B CA 1
ATOM 1768 C C . GLY B 1 96 ? 2.762 5.738 -8.391 1 93.81 96 GLY B C 1
ATOM 1769 O O . GLY B 1 96 ? 1.778 6.285 -7.887 1 93.81 96 GLY B O 1
ATOM 1770 N N . THR B 1 97 ? 2.795 4.582 -9.188 1 96.12 97 THR B N 1
ATOM 1771 C CA . THR B 1 97 ? 1.543 3.865 -9.406 1 96.12 97 THR B CA 1
ATOM 1772 C C . THR B 1 97 ? 1.671 2.406 -8.977 1 96.12 97 THR B C 1
ATOM 1774 O O . THR B 1 97 ? 2.781 1.879 -8.875 1 96.12 97 THR B O 1
ATOM 1777 N N . LEU B 1 98 ? 0.503 1.799 -8.672 1 97.75 98 LEU B N 1
ATOM 1778 C CA . LEU B 1 98 ? 0.487 0.386 -8.305 1 97.75 98 LEU B CA 1
ATOM 1779 C C . LEU B 1 98 ? 1.04 -0.473 -9.438 1 97.75 98 LEU B C 1
ATOM 1781 O O . LEU B 1 98 ? 1.73 -1.465 -9.195 1 97.75 98 LEU B O 1
ATOM 1785 N N . CYS B 1 99 ? 0.732 -0.079 -10.664 1 96.56 99 CYS B N 1
ATOM 1786 C CA . CYS B 1 99 ? 1.21 -0.831 -11.812 1 96.56 99 CYS B CA 1
ATOM 1787 C C . CYS B 1 99 ? 2.732 -0.819 -11.883 1 96.56 99 CYS B C 1
ATOM 1789 O O . CYS B 1 99 ? 3.352 -1.838 -12.195 1 96.56 99 CYS B O 1
ATOM 1791 N N . GLU B 1 100 ? 3.346 0.333 -11.633 1 96.81 100 GLU B N 1
ATOM 1792 C CA . GLU B 1 100 ? 4.801 0.431 -11.586 1 96.81 100 GLU B CA 1
ATOM 1793 C C . GLU B 1 100 ? 5.375 -0.458 -10.484 1 96.81 100 GLU B C 1
ATOM 1795 O O . GLU B 1 100 ? 6.402 -1.112 -10.688 1 96.81 100 GLU B O 1
ATOM 1800 N N . ASP B 1 101 ? 4.711 -0.417 -9.359 1 97.94 101 ASP B N 1
ATOM 1801 C CA . ASP B 1 101 ? 5.145 -1.288 -8.266 1 97.94 101 ASP B CA 1
ATOM 1802 C C . ASP B 1 101 ? 5.062 -2.758 -8.672 1 97.94 101 ASP B C 1
ATOM 1804 O O . ASP B 1 101 ? 5.961 -3.545 -8.367 1 97.94 101 ASP B O 1
ATOM 1808 N N . TRP B 1 102 ? 3.982 -3.107 -9.328 1 98.06 102 TRP B N 1
ATOM 1809 C CA . TRP B 1 102 ? 3.787 -4.484 -9.773 1 98.06 102 TRP B CA 1
ATOM 1810 C C . TRP B 1 102 ? 4.887 -4.906 -10.742 1 98.06 102 TRP B C 1
ATOM 1812 O O . TRP B 1 102 ? 5.449 -5.996 -10.617 1 98.06 102 TRP B O 1
ATOM 1822 N N . MET B 1 103 ? 5.199 -4.062 -11.641 1 97.44 103 MET B N 1
ATOM 1823 C CA . MET B 1 103 ? 6.242 -4.363 -12.617 1 97.44 103 MET B CA 1
ATOM 1824 C C . MET B 1 103 ? 7.598 -4.512 -11.938 1 97.44 103 MET B C 1
ATOM 1826 O O . MET B 1 103 ? 8.359 -5.43 -12.258 1 97.44 103 MET B O 1
ATOM 1830 N N . ALA B 1 104 ? 7.938 -3.568 -11.008 1 97.31 104 ALA B N 1
ATOM 1831 C CA . ALA B 1 104 ? 9.211 -3.627 -10.297 1 97.31 104 ALA B CA 1
ATOM 1832 C C . ALA B 1 104 ? 9.383 -4.961 -9.578 1 97.31 104 ALA B C 1
ATOM 1834 O O . ALA B 1 104 ? 10.445 -5.582 -9.648 1 97.31 104 ALA B O 1
ATOM 1835 N N . VAL B 1 105 ? 8.328 -5.422 -8.953 1 97.81 105 VAL B N 1
ATOM 1836 C CA . VAL B 1 105 ? 8.398 -6.605 -8.102 1 97.81 105 VAL B CA 1
ATOM 1837 C C . VAL B 1 105 ? 8.43 -7.863 -8.969 1 97.81 105 VAL B C 1
ATOM 1839 O O . VAL B 1 105 ? 9.141 -8.82 -8.648 1 97.81 105 VAL B O 1
ATOM 1842 N N . HIS B 1 106 ? 7.738 -7.906 -10.109 1 97.38 106 HIS B N 1
ATOM 1843 C CA . HIS B 1 106 ? 7.617 -9.141 -10.875 1 97.38 106 HIS B CA 1
ATOM 1844 C C . HIS B 1 106 ? 8.695 -9.234 -11.945 1 97.38 106 HIS B C 1
ATOM 1846 O O . HIS B 1 106 ? 9.07 -10.328 -12.367 1 97.38 106 HIS B O 1
ATOM 1852 N N . CYS B 1 107 ? 9.281 -8.133 -12.375 1 96.75 107 CYS B N 1
ATOM 1853 C CA . CYS B 1 107 ? 10.289 -8.156 -13.43 1 96.75 107 CYS B CA 1
ATOM 1854 C C . CYS B 1 107 ? 11.695 -8.016 -12.844 1 96.75 107 CYS B C 1
ATOM 1856 O O . CYS B 1 107 ? 12.68 -8.406 -13.477 1 96.75 107 CYS B O 1
ATOM 1858 N N . CYS B 1 108 ? 11.875 -7.391 -11.711 1 95.81 108 CYS B N 1
ATOM 1859 C CA . CYS B 1 108 ? 13.18 -7.141 -11.102 1 95.81 108 CYS B CA 1
ATOM 1860 C C . CYS B 1 108 ? 13.117 -7.309 -9.594 1 95.81 108 CYS B C 1
ATOM 1862 O O . CYS B 1 108 ? 13.555 -6.43 -8.844 1 95.81 108 CYS B O 1
ATOM 1864 N N . TRP B 1 109 ? 12.773 -8.484 -9.141 1 96 109 TRP B N 1
ATOM 1865 C CA . TRP B 1 109 ? 12.422 -8.727 -7.746 1 96 109 TRP B CA 1
ATOM 1866 C C . TRP B 1 109 ? 13.609 -8.422 -6.832 1 96 109 TRP B C 1
ATOM 1868 O O . TRP B 1 109 ? 13.484 -7.637 -5.887 1 96 109 TRP B O 1
ATOM 1878 N N . PRO B 1 110 ? 14.898 -8.93 -7.105 1 95.31 110 PRO B N 1
ATOM 1879 C CA . PRO B 1 110 ? 15.984 -8.656 -6.16 1 95.31 110 PRO B CA 1
ATOM 1880 C C . PRO B 1 110 ? 16.328 -7.168 -6.078 1 95.31 110 PRO B C 1
ATOM 1882 O O . PRO B 1 110 ? 16.656 -6.668 -5 1 95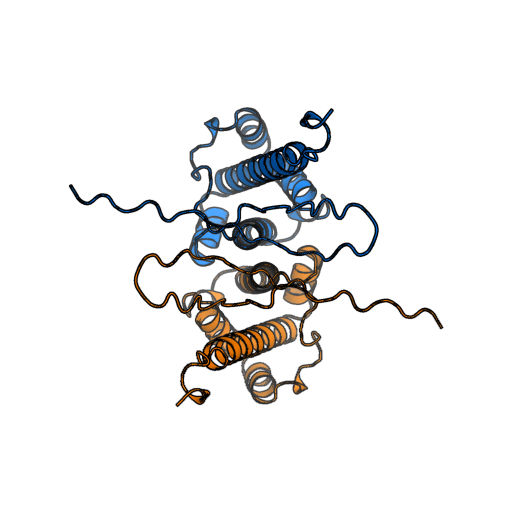.31 110 PRO B O 1
ATOM 1885 N N . PHE B 1 111 ? 16.156 -6.492 -7.129 1 95.94 111 PHE B N 1
ATOM 1886 C CA . PHE B 1 111 ? 16.453 -5.062 -7.145 1 95.94 111 PHE B CA 1
ATOM 1887 C C . PHE B 1 111 ? 15.359 -4.273 -6.434 1 95.94 111 PHE B C 1
ATOM 1889 O O . PHE B 1 111 ? 15.641 -3.285 -5.758 1 95.94 111 PHE B O 1
ATOM 1896 N N . ALA B 1 112 ? 14.133 -4.727 -6.652 1 96.75 112 ALA B N 1
ATOM 1897 C CA . ALA B 1 112 ? 13.008 -4.074 -5.988 1 96.75 112 ALA B CA 1
ATOM 1898 C C . ALA B 1 112 ? 13.117 -4.199 -4.469 1 96.75 112 ALA B C 1
ATOM 1900 O O . ALA B 1 112 ? 12.891 -3.232 -3.74 1 96.75 112 ALA B O 1
ATOM 1901 N N . VAL B 1 113 ? 13.5 -5.379 -4.027 1 96.69 113 VAL B N 1
ATOM 1902 C CA . VAL B 1 113 ? 13.641 -5.621 -2.596 1 96.69 113 VAL B CA 1
ATOM 1903 C C . VAL B 1 113 ? 14.75 -4.742 -2.029 1 96.69 113 VAL B C 1
ATOM 1905 O O . VAL B 1 113 ? 14.578 -4.109 -0.984 1 96.69 1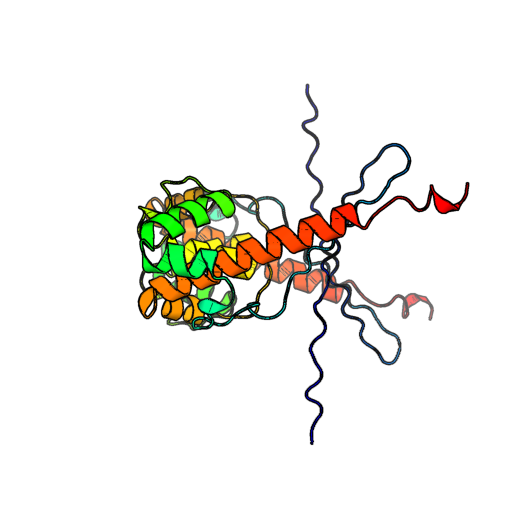13 VAL B O 1
ATOM 1908 N N . CYS B 1 114 ? 15.852 -4.621 -2.729 1 95.88 114 CYS B N 1
ATOM 1909 C CA . CYS B 1 114 ? 16.969 -3.791 -2.281 1 95.88 114 CYS B CA 1
ATOM 1910 C C . CYS B 1 114 ? 16.562 -2.32 -2.242 1 95.88 114 CYS B C 1
ATOM 1912 O O . CYS B 1 114 ? 16.969 -1.587 -1.34 1 95.88 114 CYS B O 1
ATOM 1914 N N . GLN B 1 115 ? 15.812 -1.897 -3.205 1 95.81 115 GLN B N 1
ATOM 1915 C CA . GLN B 1 115 ? 15.383 -0.503 -3.248 1 95.81 115 GLN B CA 1
ATOM 1916 C C . GLN B 1 115 ? 14.531 -0.155 -2.037 1 95.81 115 GLN B C 1
ATOM 1918 O O . GLN B 1 115 ? 14.727 0.883 -1.403 1 95.81 115 GLN B O 1
ATOM 1923 N N . VAL B 1 116 ? 13.602 -1.001 -1.771 1 96.62 116 VAL B N 1
ATOM 1924 C CA . VAL B 1 116 ? 12.719 -0.749 -0.642 1 96.62 116 VAL B CA 1
ATOM 1925 C C . VAL B 1 116 ? 13.516 -0.768 0.659 1 96.62 116 VAL B C 1
ATOM 1927 O O . VAL B 1 116 ? 13.289 0.059 1.546 1 96.62 116 VAL B O 1
ATOM 1930 N N . ALA B 1 117 ? 14.438 -1.716 0.793 1 95.88 117 ALA B N 1
ATOM 1931 C CA . ALA B 1 117 ? 15.273 -1.805 1.989 1 95.88 117 ALA B CA 1
ATOM 1932 C C . ALA B 1 117 ? 16.078 -0.529 2.188 1 95.88 117 ALA B C 1
ATOM 1934 O O . ALA B 1 117 ? 16.188 -0.014 3.303 1 95.88 117 ALA B O 1
ATOM 1935 N N . ARG B 1 118 ? 16.656 -0.035 1.114 1 94.5 118 ARG B N 1
ATOM 1936 C CA . ARG B 1 118 ? 17.422 1.205 1.193 1 94.5 118 ARG B CA 1
ATOM 1937 C C . ARG B 1 118 ? 16.531 2.373 1.604 1 94.5 118 ARG B C 1
ATOM 1939 O O . ARG B 1 118 ? 16.922 3.215 2.41 1 94.5 118 ARG B O 1
ATOM 1946 N N . GLU B 1 119 ? 15.352 2.416 1.005 1 93.31 119 GLU B N 1
ATOM 1947 C CA . GLU B 1 119 ? 14.414 3.494 1.309 1 93.31 119 GLU B CA 1
ATOM 1948 C C . GLU B 1 119 ? 14.047 3.502 2.789 1 93.31 119 GLU B C 1
ATOM 1950 O O . GLU B 1 119 ? 14.086 4.551 3.438 1 93.31 119 GLU B O 1
ATOM 1955 N N . LEU B 1 120 ? 13.68 2.354 3.348 1 91.62 120 LEU B N 1
ATOM 1956 C CA . LEU B 1 120 ? 13.266 2.262 4.746 1 91.62 120 LEU B CA 1
ATOM 1957 C C . LEU B 1 120 ? 14.414 2.648 5.672 1 91.62 120 LEU B C 1
ATOM 1959 O O . LEU B 1 120 ? 14.203 3.309 6.691 1 91.62 120 LEU B O 1
ATOM 1963 N N . LYS B 1 121 ? 15.586 2.17 5.305 1 89.75 121 LYS B N 1
ATOM 1964 C CA . LYS B 1 121 ? 16.766 2.514 6.098 1 89.75 121 LYS B CA 1
ATOM 1965 C C . LYS B 1 121 ? 17 4.02 6.105 1 89.75 121 LYS B C 1
ATOM 1967 O O . LYS B 1 121 ? 17.266 4.609 7.156 1 89.75 121 LYS B O 1
ATOM 1972 N N . ARG B 1 122 ? 16.875 4.648 5.004 1 88.25 122 ARG B N 1
ATOM 1973 C CA . ARG B 1 122 ? 17.125 6.078 4.871 1 88.25 122 ARG B CA 1
ATOM 1974 C C . ARG B 1 122 ? 16.031 6.887 5.578 1 88.25 122 ARG B C 1
ATOM 1976 O O . ARG B 1 122 ? 16.328 7.895 6.223 1 88.25 122 ARG B O 1
ATOM 1983 N N . ARG B 1 123 ? 14.789 6.453 5.453 1 85.94 123 ARG B N 1
ATOM 1984 C CA . ARG B 1 123 ? 13.695 7.164 6.102 1 85.94 123 ARG B CA 1
ATOM 1985 C C . ARG B 1 123 ? 13.75 6.992 7.617 1 85.94 123 ARG B C 1
ATOM 1987 O O . ARG B 1 123 ? 13.383 7.906 8.359 1 85.94 123 ARG B O 1
ATOM 1994 N N . ALA B 1 124 ? 14.156 5.898 8.078 1 81.75 124 ALA B N 1
ATOM 1995 C CA . ALA B 1 124 ? 14.32 5.664 9.508 1 81.75 124 ALA B CA 1
ATOM 1996 C C . ALA B 1 124 ? 15.414 6.559 10.094 1 81.75 124 ALA B C 1
ATOM 1998 O O . ALA B 1 124 ? 15.281 7.059 11.211 1 81.75 124 ALA B O 1
ATOM 1999 N N . THR B 1 125 ? 16.422 6.77 9.367 1 77.44 125 THR B N 1
ATOM 2000 C CA . THR B 1 125 ? 17.547 7.594 9.812 1 77.44 125 THR B CA 1
ATOM 2001 C C . THR B 1 125 ? 17.172 9.07 9.789 1 77.44 125 THR B C 1
ATOM 2003 O O . THR B 1 125 ? 17.547 9.828 10.688 1 77.44 125 THR B O 1
ATOM 2006 N N . THR B 1 126 ? 16.391 9.523 8.836 1 74 126 THR B N 1
ATOM 2007 C CA . THR B 1 126 ? 15.977 10.914 8.734 1 74 126 THR B CA 1
ATOM 2008 C C . THR B 1 126 ? 15 11.266 9.852 1 74 126 THR B C 1
ATOM 2010 O O . THR B 1 126 ? 15.047 12.367 10.398 1 74 126 THR B O 1
ATOM 2013 N N . GLN B 1 127 ? 14.148 10.336 10.227 1 63.19 127 GLN B N 1
ATOM 2014 C CA . GLN B 1 127 ? 13.211 10.562 11.328 1 63.19 127 GLN B CA 1
ATOM 2015 C C . GLN B 1 127 ? 13.945 10.695 12.656 1 63.19 127 GLN B C 1
ATOM 2017 O O . GLN B 1 127 ? 13.594 11.531 13.484 1 63.19 127 GLN B O 1
ATOM 2022 N N . ILE B 1 128 ? 15.031 9.969 12.859 1 54.44 128 ILE B N 1
ATOM 2023 C CA . ILE B 1 128 ? 15.828 10.008 14.078 1 54.44 128 ILE B CA 1
ATOM 2024 C C . ILE B 1 128 ? 16.578 11.344 14.164 1 54.44 128 ILE B C 1
ATOM 2026 O O . ILE B 1 128 ? 16.625 11.961 15.234 1 54.44 128 ILE B O 1
ATOM 2030 N N . TYR B 1 129 ? 17.047 11.844 13.117 1 52.75 129 TYR B N 1
ATOM 2031 C CA . TYR B 1 129 ? 17.766 13.109 13.102 1 52.75 129 TYR B CA 1
ATOM 2032 C C . TYR B 1 129 ? 16.828 14.273 13.422 1 52.75 129 TYR B C 1
ATOM 2034 O O . TYR B 1 129 ? 17.234 15.227 14.102 1 52.75 129 TYR B O 1
ATOM 2042 N N . GLU B 1 130 ? 15.672 14.25 13.078 1 51.44 130 GLU B N 1
ATOM 2043 C CA . GLU B 1 130 ? 14.711 15.32 13.32 1 51.44 130 GLU B CA 1
ATOM 2044 C C . GLU B 1 130 ? 14.281 15.352 14.789 1 51.44 130 GLU B C 1
ATOM 2046 O O . GLU B 1 130 ? 14.047 16.422 15.352 1 51.44 130 GLU B O 1
ATOM 2051 N N . ILE B 1 131 ? 14.219 14.148 15.359 1 52.25 131 ILE B N 1
ATOM 2052 C CA . ILE B 1 131 ? 13.867 14.102 16.781 1 52.25 131 ILE B CA 1
ATOM 2053 C C . ILE B 1 131 ? 15.016 14.664 17.609 1 52.25 131 ILE B C 1
ATOM 2055 O O . ILE B 1 131 ? 14.789 15.406 18.562 1 52.25 131 ILE B O 1
ATOM 2059 N N . ASN B 1 132 ? 16.234 14.297 17.172 1 49.38 132 ASN B N 1
ATOM 2060 C CA . ASN B 1 132 ? 17.391 14.75 17.938 1 49.38 132 ASN B CA 1
ATOM 2061 C C . ASN B 1 132 ? 17.656 16.234 17.734 1 49.38 132 ASN B C 1
ATOM 2063 O O . ASN B 1 132 ? 18.281 16.875 18.578 1 49.38 132 ASN B O 1
ATOM 2067 N N . THR B 1 133 ? 17.266 16.719 16.641 1 48.38 133 THR B N 1
ATOM 2068 C CA . THR B 1 133 ? 17.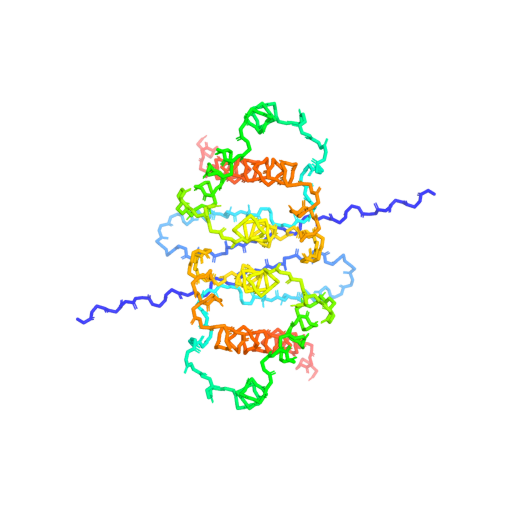547 18.125 16.375 1 48.38 133 THR B CA 1
ATOM 2069 C C . THR B 1 133 ? 16.547 19.016 17.109 1 48.38 133 THR B C 1
ATOM 2071 O O . THR B 1 133 ? 16.75 20.234 17.219 1 48.38 133 THR B O 1
ATOM 2074 N N . ALA B 1 134 ? 15.5 18.531 17.5 1 43.72 134 ALA B N 1
ATOM 2075 C CA . ALA B 1 134 ? 14.641 19.406 18.281 1 43.72 134 ALA B CA 1
ATOM 2076 C C . ALA B 1 134 ? 15.211 19.625 19.672 1 43.72 134 ALA B C 1
ATOM 2078 O O . ALA B 1 134 ? 14.93 18.859 20.609 1 43.72 134 ALA B O 1
ATOM 2079 N N . PRO B 1 135 ? 16.547 19.828 19.844 1 40 135 PRO B N 1
ATOM 2080 C CA . PRO B 1 135 ? 16.859 20.344 21.188 1 40 135 PRO B CA 1
ATOM 2081 C C . PRO B 1 135 ? 16.125 21.641 21.516 1 40 135 PRO B C 1
ATOM 2083 O O . PRO B 1 135 ? 15.977 22.5 20.641 1 40 135 PRO B O 1
ATOM 2086 N N . THR B 1 136 ? 15.164 21.688 22.328 1 36.5 136 THR B N 1
ATOM 2087 C CA . THR B 1 136 ? 14.609 22.875 22.953 1 36.5 136 THR B CA 1
ATOM 2088 C C . THR B 1 136 ? 15.711 23.875 23.312 1 36.5 136 THR B C 1
ATOM 2090 O O . THR B 1 136 ? 16.719 23.5 23.922 1 36.5 136 THR B O 1
ATOM 2093 N N . ALA B 1 137 ? 15.773 25 22.578 1 38 137 ALA B N 1
ATOM 2094 C CA . ALA B 1 137 ? 16.469 26.234 22.922 1 38 137 ALA B CA 1
ATOM 2095 C C . ALA B 1 137 ? 16.531 26.438 24.422 1 38 137 ALA B C 1
ATOM 2097 O O . ALA B 1 137 ? 16.844 27.547 24.906 1 38 137 ALA B O 1
ATOM 2098 N N . LYS B 1 138 ? 16.266 25.594 25.281 1 37.5 138 LYS B N 1
ATOM 2099 C CA . LYS B 1 138 ? 16.578 26.078 26.625 1 37.5 138 LYS B CA 1
ATOM 2100 C C . LYS B 1 138 ? 18.078 26.234 26.812 1 37.5 138 LYS B C 1
ATOM 2102 O O . LYS B 1 138 ? 18.531 26.875 27.766 1 37.5 138 LYS B O 1
ATOM 2107 N N . ASP B 1 139 ? 18.969 25.438 26.188 1 36.5 139 ASP B N 1
ATOM 2108 C CA . ASP B 1 139 ? 20.266 25.469 26.844 1 36.5 139 ASP B CA 1
ATOM 2109 C C . ASP B 1 139 ? 21.031 26.75 26.5 1 36.5 139 ASP B C 1
ATOM 2111 O O . ASP B 1 139 ? 22.125 26.969 27 1 36.5 139 ASP B O 1
ATOM 2115 N N . THR B 1 140 ? 20.672 27.406 25.375 1 33.47 140 THR B N 1
ATOM 2116 C CA . THR B 1 140 ? 21.609 28.516 25.25 1 33.47 140 THR B CA 1
ATOM 2117 C C . THR B 1 140 ? 21.266 29.625 26.25 1 33.47 140 THR B C 1
ATOM 2119 O O . THR B 1 140 ? 21.953 30.641 26.297 1 33.47 140 THR B O 1
ATOM 2122 N N . LEU B 1 141 ? 20 29.641 26.656 1 32.78 141 LEU B N 1
ATOM 2123 C CA . LEU B 1 141 ? 19.844 30.859 27.438 1 32.78 141 LEU B CA 1
ATOM 2124 C C . LEU B 1 141 ? 20.438 30.688 28.828 1 32.78 141 LEU B C 1
ATOM 2126 O O . LEU B 1 141 ? 20.391 31.609 29.656 1 32.78 141 LEU B O 1
ATOM 2130 N N . VAL B 1 142 ? 21.109 29.406 29.141 1 32.34 142 VAL B N 1
ATOM 2131 C CA . VAL B 1 142 ? 21.828 29.734 30.359 1 32.34 142 VAL B CA 1
ATOM 2132 C C . VAL B 1 142 ? 23.172 30.391 30 1 32.34 142 VAL B C 1
ATOM 2134 O O . VAL B 1 142 ? 23.828 29.984 29.047 1 32.34 142 VAL B O 1
#

Radius of gyration: 21.15 Å; Cα contacts (8 Å, |Δi|>4): 356; chains: 2; bounding box: 53×59×54 Å

Secondary structure (DSSP, 8-state):
----------EEEE-----SSS------EEE--SS-SS-TT-GGGSHHHHHHHHHHHHHHHHHHHHHHTS-TTGGGSTTHHHHHHHHHHHHTT----HHHHHHHHHHSHHHHHHHHHHHHHHHHHHHHHHHHH---TTGGG-/----------EEEE-----SSS------EEE--SS-SS-TT-GGGSHHHHHHHHHHHHHHHHHHHHHHTS-TTGGGSTTHHHHHHHHHHHHTT----HHHHHHHHHHSHHHHHHHHHHHHHHHHHHHHHHHHH---TTTT--

Organism: NCBI:txid2587831